Protein AF-A0A7J5JJE9-F1 (afdb_monomer)

Radius of gyration: 53.37 Å; Cα contacts (8 Å, |Δi|>4): 188; chains: 1; bounding box: 93×53×142 Å

Foldseek 3Di:
DDDQDKDALVRCCVVVVNDSVVVVVCVVVVQWDWDQDPNTIITRPVSVVVSVVVVVVVVVVVVVVVVVVVVVVVVVVVVVVVVVVCVVCLVVQLVVQVVLLVVDPDPVLSVLSNCCSNVPDLPVVCVVVVHDSVVSVVSNVVSVVVSVVCVCVVVVVVVVVVVVVVVVVVCCVVCVVVVCVVVVVVVPCDPVLVVLVVQQAAFLVVLPADPQLSVLCVVVVNTGNLSVLVVCVVPNLVVQCVRPPGHPVSSVSVLVSCVVVVQADPVDSSDGPSVVNSVD

pLDDT: mean 83.63, std 10.62, range [35.53, 95.06]

Nearest PDB structures (foldseek):
  6ama-assembly1_B  TM=7.623E-01  e=6.871E-01  Streptomyces venezuelae
  6amk-assembly1_A  TM=6.777E-01  e=1.116E+00  Streptomyces venezuelae
  2zhh-assembly1_A-2  TM=4.708E-01  e=3.851E+00  Escherichia coli K-12

InterPro domains:
  IPR011260 RNA polymerase, alpha subunit, C-terminal [PF03118] (192-260)

Secondary structure (DSSP, 8-state):
-----EEEHHHHHHHHT--HHHHHHHHHTTSS-EEEETTEEEEEHHHHHHHHHHHHHHHHHHHHHHHHHHHHHHHHHHHHHHHHHHHTTHHHHHHHHHHHHHT--SHHHHHHHHHHHHH--HHHHHHHHT--HHHHHHHHHHHHHHHHHTTTHHHHHHHHHHHHHHHHHHHHHHHHHHHHHHHHHHH---HHHHHHHHHHTSBGGGGT--HHHHHHHHHTT--BHHHHHHHHHHH-GGGGGGSTT--HHHHHHHHHHHHHTTSB-SSSTT-BGGGGGTT-

Organism: Bacteroides thetaiotaomicron (NCBI:txid818)

Structure (mmCIF, N/CA/C/O backbone):
data_AF-A0A7J5JJE9-F1
#
_entry.id   AF-A0A7J5JJE9-F1
#
loop_
_atom_site.group_PDB
_atom_site.id
_atom_site.type_symbol
_atom_site.label_atom_id
_atom_site.label_alt_id
_atom_site.label_comp_id
_atom_site.label_asym_id
_atom_site.label_entity_id
_atom_site.label_seq_id
_atom_site.pdbx_PDB_ins_code
_atom_site.Cartn_x
_atom_site.Cartn_y
_atom_site.Cartn_z
_atom_site.occupancy
_atom_site.B_iso_or_equiv
_atom_site.auth_seq_id
_atom_site.auth_comp_id
_atom_site.auth_asym_id
_atom_site.auth_atom_id
_atom_site.pdbx_PDB_model_num
ATOM 1 N N . MET A 1 1 ? 36.238 21.293 -70.062 1.00 35.53 1 MET A N 1
ATOM 2 C CA . MET A 1 1 ? 36.839 19.957 -70.233 1.00 35.53 1 MET A CA 1
ATOM 3 C C . MET A 1 1 ? 37.923 19.820 -69.181 1.00 35.53 1 MET A C 1
ATOM 5 O O . MET A 1 1 ? 38.944 20.479 -69.307 1.00 35.53 1 MET A O 1
ATOM 9 N N . THR A 1 2 ? 37.670 19.088 -68.101 1.00 42.88 2 THR A N 1
ATOM 10 C CA . THR A 1 2 ? 38.690 18.774 -67.094 1.00 42.88 2 THR A CA 1
ATOM 11 C C . THR A 1 2 ? 39.611 17.703 -67.676 1.00 42.88 2 THR A C 1
ATOM 13 O O . THR A 1 2 ? 39.162 16.624 -68.059 1.00 42.88 2 THR A O 1
ATOM 16 N N . THR A 1 3 ? 40.889 18.031 -67.844 1.00 50.91 3 THR A N 1
ATOM 17 C CA . THR A 1 3 ? 41.940 17.082 -68.222 1.00 50.91 3 THR A CA 1
ATOM 18 C C . THR A 1 3 ? 42.010 15.990 -67.160 1.00 50.91 3 THR A C 1
ATOM 20 O O . THR A 1 3 ? 42.288 16.304 -66.007 1.00 50.91 3 THR A O 1
ATOM 23 N N . LYS A 1 4 ? 41.740 14.728 -67.527 1.00 58.84 4 LYS A N 1
ATOM 24 C CA . LYS A 1 4 ? 41.912 13.580 -66.622 1.00 58.84 4 LYS A CA 1
ATOM 25 C C . LYS A 1 4 ? 43.370 13.527 -66.174 1.00 58.84 4 LYS A C 1
ATOM 27 O O . LYS A 1 4 ? 44.248 13.217 -66.980 1.00 58.84 4 LYS A O 1
ATOM 32 N N . GLN A 1 5 ? 43.613 13.891 -64.922 1.00 74.94 5 GLN A N 1
ATOM 33 C CA . GLN A 1 5 ? 44.938 13.897 -64.327 1.00 74.94 5 GLN A CA 1
ATOM 34 C C . GLN A 1 5 ? 45.194 12.510 -63.736 1.00 74.94 5 GLN A C 1
ATOM 36 O O . GLN A 1 5 ? 44.490 12.061 -62.831 1.00 74.94 5 GLN A O 1
ATOM 41 N N . TRP A 1 6 ? 46.157 11.804 -64.322 1.00 84.88 6 TRP A N 1
ATOM 42 C CA . TRP A 1 6 ? 46.576 10.482 -63.875 1.00 84.88 6 TRP A CA 1
ATOM 43 C C . TRP A 1 6 ? 47.758 10.624 -62.919 1.00 84.88 6 TRP A C 1
ATOM 45 O O . TRP A 1 6 ? 48.725 11.309 -63.246 1.00 84.88 6 TRP A O 1
ATOM 55 N N . ILE A 1 7 ? 47.693 9.970 -61.761 1.00 87.38 7 ILE A N 1
ATOM 56 C CA . ILE A 1 7 ? 48.722 10.043 -60.715 1.00 87.38 7 ILE A CA 1
ATOM 57 C C . ILE A 1 7 ? 49.170 8.640 -60.289 1.00 87.38 7 ILE A C 1
ATOM 59 O O . ILE A 1 7 ? 48.354 7.722 -60.184 1.00 87.38 7 ILE A O 1
ATOM 63 N N . GLY A 1 8 ? 50.469 8.452 -60.044 1.00 88.00 8 GLY A N 1
ATOM 64 C CA . GLY A 1 8 ? 51.004 7.178 -59.549 1.00 88.00 8 GLY A CA 1
ATOM 65 C C . GLY A 1 8 ? 50.636 6.926 -58.081 1.00 88.00 8 GLY A C 1
ATOM 66 O O . GLY A 1 8 ? 50.453 7.868 -57.312 1.00 88.00 8 GLY A O 1
ATOM 67 N N . ILE A 1 9 ? 50.563 5.659 -57.655 1.00 86.06 9 ILE A N 1
ATOM 68 C CA . ILE A 1 9 ? 50.148 5.291 -56.283 1.00 86.06 9 ILE A CA 1
ATOM 69 C C . ILE A 1 9 ? 51.026 5.941 -55.206 1.00 86.06 9 ILE A C 1
ATOM 71 O O . ILE A 1 9 ? 50.493 6.487 -54.245 1.00 86.06 9 ILE A O 1
ATOM 75 N N . GLU A 1 10 ? 52.352 5.888 -55.347 1.00 86.75 10 GLU A N 1
ATOM 76 C CA . GLU A 1 10 ? 53.280 6.433 -54.342 1.00 86.75 10 GLU A CA 1
ATOM 77 C C . GLU A 1 10 ? 53.253 7.968 -54.302 1.00 86.75 10 GLU A C 1
ATOM 79 O O . GLU A 1 10 ? 53.335 8.582 -53.235 1.00 86.75 10 GLU A O 1
ATOM 84 N N . GLU A 1 11 ? 53.068 8.603 -55.460 1.00 87.75 11 GLU A N 1
ATOM 85 C CA . GLU A 1 11 ? 52.904 10.053 -55.559 1.00 87.75 11 GLU A CA 1
ATOM 86 C C . GLU A 1 11 ? 51.583 10.498 -54.920 1.00 87.75 11 GLU A C 1
ATOM 88 O O . GLU A 1 11 ? 51.567 11.415 -54.098 1.00 87.75 11 GLU A O 1
ATOM 93 N N . ALA A 1 12 ? 50.489 9.791 -55.211 1.00 87.25 12 ALA A N 1
ATOM 94 C CA . ALA A 1 12 ? 49.187 10.000 -54.593 1.00 87.25 12 ALA A CA 1
ATOM 95 C C . ALA A 1 12 ? 49.222 9.764 -53.077 1.00 87.25 12 ALA A C 1
ATOM 97 O O . ALA A 1 12 ? 48.652 10.544 -52.312 1.00 87.25 12 ALA A O 1
ATOM 98 N N . ALA A 1 13 ? 49.928 8.724 -52.628 1.00 88.44 13 ALA A N 1
ATOM 99 C CA . ALA A 1 13 ? 50.079 8.406 -51.215 1.00 88.44 13 ALA A CA 1
ATOM 100 C C . ALA A 1 13 ? 50.760 9.547 -50.450 1.00 88.44 13 ALA A C 1
ATOM 102 O O . ALA A 1 13 ? 50.295 9.959 -49.384 1.00 88.44 13 ALA A O 1
ATOM 103 N N . LYS A 1 14 ? 51.820 10.114 -51.037 1.00 90.38 14 LYS A N 1
ATOM 104 C CA . LYS A 1 14 ? 52.537 11.266 -50.486 1.00 90.38 14 LYS A CA 1
ATOM 105 C C . LYS A 1 14 ? 51.709 12.552 -50.552 1.00 90.38 14 LYS A C 1
ATOM 107 O O . LYS A 1 14 ? 51.667 13.290 -49.571 1.00 90.38 14 LYS A O 1
ATOM 112 N N . LYS A 1 15 ? 51.040 12.813 -51.681 1.00 90.00 15 LYS A N 1
ATOM 113 C CA . LYS A 1 15 ? 50.260 14.039 -51.932 1.00 90.00 15 LYS A CA 1
ATOM 114 C C . LYS A 1 15 ? 49.032 14.142 -51.024 1.00 90.00 15 LYS A C 1
ATOM 116 O O . LYS A 1 15 ? 48.788 15.202 -50.457 1.00 90.00 15 LYS A O 1
ATOM 121 N N . TYR A 1 16 ? 48.293 13.046 -50.851 1.00 87.94 16 TYR A N 1
ATOM 122 C CA . TYR A 1 16 ? 47.053 13.020 -50.062 1.00 87.94 16 TYR A CA 1
ATOM 123 C C . TYR A 1 16 ? 47.219 12.453 -48.654 1.00 87.94 16 TYR A C 1
ATOM 125 O O . TYR A 1 16 ? 46.233 12.331 -47.932 1.00 87.94 16 TYR A O 1
ATOM 133 N N . GLN A 1 17 ? 48.447 12.105 -48.256 1.00 88.12 17 GLN A N 1
ATOM 134 C CA . GLN A 1 17 ? 48.755 11.518 -46.947 1.00 88.12 17 GLN A CA 1
ATOM 135 C C . GLN A 1 17 ? 47.921 10.257 -46.646 1.00 88.12 17 GLN A C 1
ATOM 137 O O . GLN A 1 17 ? 47.509 10.005 -45.514 1.00 88.12 17 GLN A O 1
ATOM 142 N N . VAL A 1 18 ? 47.669 9.441 -47.672 1.00 87.75 18 VAL A N 1
ATOM 143 C CA . VAL A 1 18 ? 46.969 8.156 -47.554 1.00 87.75 18 VAL A CA 1
ATOM 144 C C . VAL A 1 18 ? 47.962 7.040 -47.839 1.00 87.75 18 VAL A C 1
ATOM 146 O O . VAL A 1 18 ? 48.728 7.123 -48.786 1.00 87.75 18 VAL A O 1
ATOM 149 N N . SER A 1 19 ? 47.959 5.962 -47.056 1.00 91.19 19 SER A N 1
ATOM 150 C CA . SER A 1 19 ? 48.908 4.870 -47.292 1.00 91.19 19 SER A CA 1
ATOM 151 C C . SER A 1 19 ? 48.696 4.192 -48.653 1.00 91.19 19 SER A C 1
ATOM 153 O O . SER A 1 19 ? 47.563 3.879 -49.037 1.00 91.19 19 SER A O 1
ATOM 155 N N . SER A 1 20 ? 49.794 3.856 -49.340 1.00 88.00 20 SER A N 1
ATOM 156 C CA . SER A 1 20 ? 49.784 3.125 -50.618 1.00 88.00 20 SER A CA 1
ATOM 157 C C . SER A 1 20 ? 49.000 1.807 -50.512 1.00 88.00 20 SER A C 1
ATOM 159 O O . SER A 1 20 ? 48.320 1.390 -51.447 1.00 88.00 20 SER A O 1
ATOM 161 N N . ARG A 1 21 ? 48.991 1.166 -49.332 1.00 89.81 21 ARG A N 1
ATOM 162 C CA . ARG A 1 21 ? 48.188 -0.037 -49.041 1.00 89.81 21 ARG A CA 1
ATOM 163 C C . ARG A 1 21 ? 46.676 0.222 -49.077 1.00 89.81 21 ARG A C 1
ATOM 165 O O . ARG A 1 21 ? 45.920 -0.622 -49.560 1.00 89.81 21 ARG A O 1
ATOM 172 N N . ARG A 1 22 ? 46.225 1.368 -48.564 1.00 88.56 22 ARG A N 1
ATOM 173 C CA . ARG A 1 22 ? 44.808 1.753 -48.529 1.00 88.56 22 ARG A CA 1
ATOM 174 C C . ARG A 1 22 ? 44.318 2.148 -49.920 1.00 88.56 22 ARG A C 1
ATOM 176 O O . ARG A 1 22 ? 43.279 1.652 -50.337 1.00 88.56 22 ARG A O 1
ATOM 183 N N . ILE A 1 23 ? 45.133 2.885 -50.674 1.00 89.00 23 ILE A N 1
ATOM 184 C CA . ILE A 1 23 ? 44.885 3.188 -52.092 1.00 89.00 23 ILE A CA 1
ATOM 185 C C . ILE A 1 23 ? 44.784 1.900 -52.923 1.00 89.00 23 ILE A C 1
ATOM 187 O O . ILE A 1 23 ? 43.803 1.704 -53.637 1.00 89.00 23 ILE A O 1
ATOM 191 N N . ASN A 1 24 ? 45.724 0.964 -52.757 1.00 89.19 24 ASN A N 1
ATOM 192 C CA . ASN A 1 24 ? 45.666 -0.351 -53.405 1.00 89.19 24 ASN A CA 1
ATOM 193 C C . ASN A 1 24 ? 44.397 -1.140 -53.045 1.00 89.19 24 ASN A C 1
ATOM 195 O O . ASN A 1 24 ? 43.830 -1.835 -53.885 1.00 89.19 24 ASN A O 1
ATOM 199 N N . THR A 1 25 ? 43.933 -1.041 -51.797 1.00 90.44 25 THR A N 1
ATOM 200 C CA . THR A 1 25 ? 42.693 -1.698 -51.357 1.00 90.44 25 THR A CA 1
ATOM 201 C C . THR A 1 25 ? 41.472 -1.086 -52.039 1.00 90.44 25 THR A C 1
ATOM 203 O O . THR A 1 25 ? 40.603 -1.824 -52.496 1.00 90.44 25 THR A O 1
ATOM 206 N N . TRP A 1 26 ? 41.419 0.240 -52.160 1.00 92.50 26 TRP A N 1
ATOM 207 C CA . TRP A 1 26 ? 40.350 0.946 -52.868 1.00 92.50 26 TRP A CA 1
ATOM 208 C C . TRP A 1 26 ? 40.332 0.630 -54.367 1.00 92.50 26 TRP A C 1
ATOM 210 O O . TRP A 1 26 ? 39.261 0.417 -54.927 1.00 92.50 26 TRP A O 1
ATOM 220 N N . CYS A 1 27 ? 41.502 0.483 -54.995 1.00 88.25 27 CYS A N 1
ATOM 221 C CA . CYS A 1 27 ? 41.610 0.030 -56.385 1.00 88.25 27 CYS A CA 1
ATOM 222 C C . CYS A 1 27 ? 41.082 -1.403 -56.555 1.00 88.25 27 CYS A C 1
ATOM 224 O O . CYS A 1 27 ? 40.264 -1.662 -57.432 1.00 88.25 27 CYS A O 1
ATOM 226 N N . LYS A 1 28 ? 41.468 -2.332 -55.665 1.00 89.19 28 LYS A N 1
ATOM 227 C CA . LYS A 1 28 ? 40.965 -3.721 -55.674 1.00 89.19 28 LYS A CA 1
ATOM 228 C C . LYS A 1 28 ? 39.451 -3.811 -55.474 1.00 89.19 28 LYS A C 1
ATOM 230 O O . LYS A 1 28 ? 38.817 -4.695 -56.037 1.00 89.19 28 LYS A O 1
ATOM 235 N N . LYS A 1 29 ? 38.881 -2.905 -54.677 1.00 89.06 29 LYS A N 1
ATOM 236 C CA . LYS A 1 29 ? 37.432 -2.781 -54.457 1.00 89.06 29 LYS A CA 1
ATOM 237 C C . LYS A 1 29 ? 36.705 -2.013 -55.567 1.00 89.06 29 LYS A C 1
ATOM 239 O O . LYS A 1 29 ? 35.499 -1.832 -55.460 1.00 89.06 29 LYS A O 1
ATOM 244 N N . GLN A 1 30 ? 37.420 -1.567 -56.605 1.00 86.94 30 GLN A N 1
ATOM 245 C CA . GLN A 1 30 ? 36.887 -0.756 -57.706 1.00 86.94 30 GLN A CA 1
ATOM 246 C C . GLN A 1 30 ? 36.250 0.569 -57.241 1.00 86.94 30 GLN A C 1
ATOM 248 O O . GLN A 1 30 ? 35.375 1.121 -57.901 1.00 86.94 30 GLN A O 1
ATOM 253 N N . GLU A 1 31 ? 36.696 1.109 -56.103 1.00 87.19 31 GLU A N 1
ATOM 254 C CA . GLU A 1 31 ? 36.220 2.394 -55.567 1.00 87.19 31 GLU A CA 1
ATOM 255 C C . GLU A 1 31 ? 36.910 3.596 -56.238 1.00 87.19 31 GLU A C 1
ATOM 257 O O . GLU A 1 31 ? 36.408 4.720 -56.167 1.00 87.19 31 GLU A O 1
ATOM 262 N N . ILE A 1 32 ? 38.053 3.351 -56.891 1.00 90.06 32 ILE A N 1
ATOM 263 C CA . ILE A 1 32 ? 38.866 4.324 -57.626 1.00 90.06 32 ILE A CA 1
ATOM 264 C C . ILE A 1 32 ? 39.143 3.760 -59.015 1.00 90.06 32 ILE A C 1
ATOM 266 O O . ILE A 1 32 ? 39.515 2.594 -59.152 1.00 90.06 32 ILE A O 1
ATOM 270 N N . THR A 1 33 ? 39.004 4.599 -60.037 1.00 89.75 33 THR A N 1
ATOM 271 C CA . THR A 1 33 ? 39.380 4.245 -61.405 1.00 89.75 33 THR A CA 1
ATOM 272 C C . THR A 1 33 ? 40.902 4.157 -61.506 1.00 89.75 33 THR A C 1
ATOM 274 O O . THR A 1 33 ? 41.598 5.154 -61.311 1.00 89.75 33 THR A O 1
ATOM 277 N N . CYS A 1 34 ? 41.419 2.969 -61.811 1.00 88.06 34 CYS A N 1
ATOM 278 C CA . CYS A 1 34 ? 42.839 2.724 -62.038 1.00 88.06 34 CYS A CA 1
ATOM 279 C C . CYS A 1 34 ? 43.066 2.125 -63.431 1.00 88.06 34 CYS A C 1
ATOM 281 O O . CYS A 1 34 ? 42.213 1.408 -63.957 1.00 88.06 34 CYS A O 1
ATOM 283 N N . SER A 1 35 ? 44.204 2.415 -64.051 1.00 86.69 35 SER A N 1
ATOM 284 C CA . SER A 1 35 ? 44.593 1.860 -65.350 1.00 86.69 35 SER A CA 1
ATOM 285 C C . SER A 1 35 ? 46.089 1.596 -65.376 1.00 86.69 35 SER A C 1
ATOM 287 O O . SER A 1 35 ? 46.864 2.357 -64.806 1.00 86.69 35 SER A O 1
ATOM 289 N N . GLU A 1 36 ? 46.492 0.501 -66.008 1.00 84.75 36 GLU A N 1
ATOM 290 C CA . GLU A 1 36 ? 47.902 0.163 -66.179 1.00 84.75 36 GLU A CA 1
ATOM 291 C C . GLU A 1 36 ? 48.432 0.854 -67.440 1.00 84.75 36 GLU A C 1
ATOM 293 O O . GLU A 1 36 ? 47.897 0.656 -68.531 1.00 84.75 36 GLU A O 1
ATOM 298 N N . ILE A 1 37 ? 49.450 1.697 -67.279 1.00 79.94 37 ILE A N 1
ATOM 299 C CA . ILE A 1 37 ? 50.138 2.402 -68.364 1.00 79.94 37 ILE A CA 1
ATOM 300 C C . ILE A 1 37 ? 51.622 2.063 -68.227 1.00 79.94 37 ILE A C 1
ATOM 302 O O . ILE A 1 37 ? 52.215 2.332 -67.185 1.00 79.94 37 ILE A O 1
ATOM 306 N N . ASP A 1 38 ? 52.207 1.427 -69.244 1.00 74.44 38 ASP A N 1
ATOM 307 C CA . ASP A 1 38 ? 53.623 1.023 -69.278 1.00 74.44 38 ASP A CA 1
ATOM 308 C C . ASP A 1 38 ? 54.093 0.253 -68.026 1.00 74.44 38 ASP A C 1
ATOM 310 O O . ASP A 1 38 ? 55.154 0.527 -67.470 1.00 74.44 38 ASP A O 1
ATOM 314 N N . HIS A 1 39 ? 53.289 -0.717 -67.570 1.00 77.75 39 HIS A N 1
ATOM 315 C CA . HIS A 1 39 ? 53.513 -1.522 -66.354 1.00 77.75 39 HIS A CA 1
ATOM 316 C C . HIS A 1 39 ? 53.409 -0.764 -65.017 1.00 77.75 39 HIS A C 1
ATOM 318 O O . HIS A 1 39 ? 53.699 -1.329 -63.959 1.00 77.75 39 HIS A O 1
ATOM 324 N N . TYR A 1 40 ? 52.944 0.489 -65.031 1.00 78.19 40 TYR A N 1
ATOM 325 C CA . TYR A 1 40 ? 52.649 1.274 -63.834 1.00 78.19 40 TYR A CA 1
ATOM 326 C C . TYR A 1 40 ? 51.140 1.457 -63.655 1.00 78.19 40 TYR A C 1
ATOM 328 O O . TYR A 1 40 ? 50.425 1.844 -64.580 1.00 78.19 40 TYR A O 1
ATOM 336 N N . LEU A 1 41 ? 50.636 1.208 -62.441 1.00 80.44 41 LEU A N 1
ATOM 337 C CA . LEU A 1 41 ? 49.234 1.465 -62.112 1.00 80.44 41 LEU A CA 1
ATOM 338 C C . LEU A 1 41 ? 49.026 2.960 -61.845 1.00 80.44 41 LEU A C 1
ATOM 340 O O . LEU A 1 41 ? 49.531 3.510 -60.863 1.00 80.44 41 LEU A O 1
ATOM 344 N N . MET A 1 42 ? 48.245 3.589 -62.711 1.00 87.44 42 MET A N 1
ATOM 345 C CA . MET A 1 42 ? 47.897 5.002 -62.665 1.00 87.44 42 MET A CA 1
ATOM 346 C C . MET A 1 42 ? 46.468 5.173 -62.152 1.00 87.44 42 MET A C 1
ATOM 348 O O . MET A 1 42 ? 45.567 4.410 -62.505 1.00 87.44 42 MET A O 1
ATOM 352 N N . LEU A 1 43 ? 46.256 6.177 -61.308 1.00 89.81 43 LEU A N 1
ATOM 353 C CA . LEU A 1 43 ? 44.982 6.473 -60.659 1.00 89.81 43 LEU A CA 1
ATOM 354 C C . LEU A 1 43 ? 44.358 7.720 -61.271 1.00 89.81 43 LEU A C 1
ATOM 356 O O . LEU A 1 43 ? 45.055 8.706 -61.495 1.00 89.81 43 LEU A O 1
ATOM 360 N N . ASP A 1 44 ? 43.047 7.698 -61.481 1.00 89.75 44 ASP A N 1
ATOM 361 C CA . ASP A 1 44 ? 42.278 8.907 -61.769 1.00 89.75 44 ASP A CA 1
ATOM 362 C C . ASP A 1 44 ? 42.178 9.761 -60.496 1.00 89.75 44 ASP A C 1
ATOM 364 O O . ASP A 1 44 ? 41.557 9.351 -59.507 1.00 89.75 44 ASP A O 1
ATOM 368 N N . GLU A 1 45 ? 42.799 10.941 -60.518 1.00 87.38 45 GLU A N 1
ATOM 369 C CA . GLU A 1 45 ? 42.910 11.832 -59.358 1.00 87.38 45 GLU A CA 1
ATOM 370 C C . GLU A 1 45 ? 41.530 12.250 -58.818 1.00 87.38 45 GLU A C 1
ATOM 372 O O . GLU A 1 45 ? 41.295 12.216 -57.608 1.00 87.38 45 GLU A O 1
ATOM 377 N N . ASP A 1 46 ? 40.572 12.525 -59.708 1.00 87.44 46 ASP A N 1
ATOM 378 C CA . ASP A 1 46 ? 39.198 12.894 -59.343 1.00 87.44 46 ASP A CA 1
ATOM 379 C C . ASP A 1 46 ? 38.454 11.748 -58.638 1.00 87.44 46 ASP A C 1
ATOM 381 O O . ASP A 1 46 ? 37.720 11.959 -57.667 1.00 87.44 46 ASP A O 1
ATOM 385 N N . SER A 1 47 ? 38.624 10.509 -59.110 1.00 88.56 47 SER A N 1
ATOM 386 C CA . SER A 1 47 ? 38.037 9.327 -58.468 1.00 88.56 47 SER A CA 1
ATOM 387 C C . SER A 1 47 ? 38.666 9.045 -57.104 1.00 88.56 47 SER A C 1
ATOM 389 O O . SER A 1 47 ? 37.945 8.693 -56.167 1.00 88.56 47 SER A O 1
ATOM 391 N N . LEU A 1 48 ? 39.981 9.241 -56.966 1.00 88.81 48 LEU A N 1
ATOM 392 C CA . LEU A 1 48 ? 40.689 9.118 -55.692 1.00 88.81 48 LEU A CA 1
ATOM 393 C C . LEU A 1 48 ? 40.200 10.164 -54.678 1.00 88.81 48 LEU A C 1
ATOM 395 O O . LEU A 1 48 ? 39.885 9.799 -53.545 1.00 88.81 48 LEU A O 1
ATOM 399 N N . LEU A 1 49 ? 40.068 11.430 -55.082 1.00 89.06 49 LEU A N 1
ATOM 400 C CA . LEU A 1 49 ? 39.563 12.510 -54.227 1.00 89.06 49 LEU A CA 1
ATOM 401 C C . LEU A 1 49 ? 38.143 12.228 -53.721 1.00 89.06 49 LEU A C 1
ATOM 403 O O . LEU A 1 49 ? 37.907 12.260 -52.512 1.00 89.06 49 LEU A O 1
ATOM 407 N N . ARG A 1 50 ? 37.221 11.846 -54.617 1.00 88.44 50 ARG A N 1
ATOM 408 C CA . ARG A 1 50 ? 35.851 11.447 -54.236 1.00 88.44 50 ARG A CA 1
ATOM 409 C C . ARG A 1 50 ? 35.838 10.261 -53.270 1.00 88.44 50 ARG A C 1
ATOM 411 O O . ARG A 1 50 ? 35.003 10.201 -52.369 1.00 88.44 50 ARG A O 1
ATOM 418 N N . CYS A 1 51 ? 36.745 9.302 -53.456 1.00 90.50 51 CYS A N 1
ATOM 419 C CA . CYS A 1 51 ? 36.874 8.145 -52.575 1.00 90.50 51 CYS A CA 1
ATOM 420 C C . CYS A 1 51 ? 37.361 8.553 -51.175 1.00 90.50 51 CYS A C 1
ATOM 422 O O . CYS A 1 51 ? 36.781 8.129 -50.173 1.00 90.50 51 CYS A O 1
ATOM 424 N N . ILE A 1 52 ? 38.380 9.412 -51.088 1.00 90.00 52 ILE A N 1
ATOM 425 C CA . ILE A 1 52 ? 38.896 9.936 -49.815 1.00 90.00 52 ILE A CA 1
ATOM 426 C C . ILE A 1 52 ? 37.810 10.715 -49.072 1.00 90.00 52 ILE A C 1
ATOM 428 O O . ILE A 1 52 ? 37.600 10.481 -47.880 1.00 90.00 52 ILE A O 1
ATOM 432 N N . GLU A 1 53 ? 37.101 11.601 -49.770 1.00 89.38 53 GLU A N 1
ATOM 433 C CA . GLU A 1 53 ? 36.021 12.401 -49.195 1.00 89.38 53 GLU A CA 1
ATOM 434 C C . GLU A 1 53 ? 34.911 11.504 -48.630 1.00 89.38 53 GLU A C 1
ATOM 436 O O . GLU A 1 53 ? 34.547 11.638 -47.461 1.00 89.38 53 GLU A O 1
ATOM 441 N N . ARG A 1 54 ? 34.460 10.508 -49.405 1.00 88.00 54 ARG A N 1
ATOM 442 C CA . ARG A 1 54 ? 33.449 9.532 -48.972 1.00 88.00 54 ARG A CA 1
ATOM 443 C C . ARG A 1 54 ? 33.876 8.771 -47.717 1.00 88.00 54 ARG A C 1
ATOM 445 O O . ARG A 1 54 ? 33.108 8.685 -46.765 1.00 88.00 54 ARG A O 1
ATOM 452 N N . HIS A 1 55 ? 35.094 8.227 -47.688 1.00 87.75 55 HIS A N 1
ATOM 453 C CA . HIS A 1 55 ? 35.601 7.489 -46.520 1.00 87.75 55 HIS A CA 1
ATOM 454 C C . HIS A 1 55 ? 35.792 8.388 -45.294 1.00 87.75 55 HIS A C 1
ATOM 456 O O . HIS A 1 55 ? 35.622 7.932 -44.165 1.00 87.75 55 HIS A O 1
ATOM 462 N N . THR A 1 56 ? 36.119 9.664 -45.500 1.00 86.25 56 THR A N 1
ATOM 463 C CA . THR A 1 56 ? 36.234 10.647 -44.413 1.00 86.25 56 THR A CA 1
ATOM 464 C C . THR A 1 56 ? 34.862 10.974 -43.827 1.00 86.25 56 THR A C 1
ATOM 466 O O . THR A 1 56 ? 34.700 10.931 -42.609 1.00 86.25 56 THR A O 1
ATOM 469 N N . GLN A 1 57 ? 33.858 11.217 -44.675 1.00 83.31 57 GLN A N 1
ATOM 470 C CA . GLN A 1 57 ? 32.474 11.441 -44.247 1.00 83.31 57 GLN A CA 1
ATOM 471 C C . GLN A 1 57 ? 31.907 10.221 -43.512 1.00 83.31 57 GLN A C 1
ATOM 473 O O . GLN A 1 57 ? 31.364 10.374 -42.422 1.00 83.31 57 GLN A O 1
ATOM 478 N N . LEU A 1 58 ? 32.111 9.009 -44.042 1.00 84.50 58 LEU A N 1
ATOM 479 C CA . LEU A 1 58 ? 31.685 7.771 -43.381 1.00 84.50 58 LEU A CA 1
ATOM 480 C C . LEU A 1 58 ? 32.314 7.629 -41.990 1.00 84.50 58 LEU A C 1
ATOM 482 O O . LEU A 1 58 ? 31.599 7.424 -41.012 1.00 84.50 58 LEU A O 1
ATOM 486 N N . SER A 1 59 ? 33.628 7.840 -41.873 1.00 82.31 59 SER A N 1
ATOM 487 C CA . SER A 1 59 ? 34.332 7.788 -40.586 1.00 82.31 59 SER A CA 1
ATOM 488 C C . SER A 1 59 ? 33.803 8.811 -39.569 1.00 82.31 59 SER A C 1
ATOM 490 O O . SER A 1 59 ? 33.705 8.507 -38.379 1.00 82.31 59 SER A O 1
ATOM 492 N N . LEU A 1 60 ? 33.447 10.019 -40.020 1.00 83.69 60 LEU A N 1
ATOM 493 C CA . LEU A 1 60 ? 32.811 11.032 -39.173 1.00 83.69 60 LEU A CA 1
ATOM 494 C C . LEU A 1 60 ? 31.414 10.584 -38.721 1.00 83.69 60 LEU A C 1
ATOM 496 O O . LEU A 1 60 ? 31.128 10.628 -37.526 1.00 83.69 60 LEU A O 1
ATOM 500 N N . THR A 1 61 ? 30.585 10.073 -39.637 1.00 88.06 61 THR A N 1
ATOM 501 C CA . THR A 1 61 ? 29.233 9.591 -39.306 1.00 88.06 61 THR A CA 1
ATOM 502 C C . THR A 1 61 ? 29.240 8.389 -38.363 1.00 88.06 61 THR A C 1
ATOM 504 O O . THR A 1 61 ? 28.427 8.330 -37.443 1.00 88.06 61 THR A O 1
ATOM 507 N N . GLU A 1 62 ? 30.181 7.453 -38.521 1.00 89.56 62 GLU A N 1
ATOM 508 C CA . GLU A 1 62 ? 30.340 6.313 -37.612 1.00 89.56 62 GLU A CA 1
ATOM 509 C C . GLU A 1 62 ? 30.707 6.778 -36.199 1.00 89.56 62 GLU A C 1
ATOM 511 O O . GLU A 1 62 ? 30.110 6.321 -35.225 1.00 89.56 62 GLU A O 1
ATOM 516 N N . LYS A 1 63 ? 31.630 7.741 -36.071 1.00 90.50 63 LYS A N 1
ATOM 517 C CA . LYS A 1 63 ? 31.990 8.327 -34.769 1.00 90.50 63 LYS A CA 1
ATOM 518 C C . LYS A 1 63 ? 30.819 9.051 -34.108 1.00 90.50 63 LYS A C 1
ATOM 520 O O . LYS A 1 63 ? 30.662 8.974 -32.891 1.00 90.50 63 LYS A O 1
ATOM 525 N N . GLU A 1 64 ? 30.014 9.777 -34.878 1.00 88.56 64 GLU A N 1
ATOM 526 C CA . GLU A 1 64 ? 28.813 10.445 -34.365 1.00 88.56 64 GLU A CA 1
ATOM 527 C C . GLU A 1 64 ? 27.749 9.444 -33.908 1.00 88.56 64 GLU A C 1
ATOM 529 O O . GLU A 1 64 ? 27.143 9.628 -32.847 1.00 88.56 64 GLU A O 1
ATOM 534 N N . LEU A 1 65 ? 27.552 8.368 -34.675 1.00 90.25 65 LEU A N 1
ATOM 535 C CA . LEU A 1 65 ? 26.651 7.280 -34.317 1.00 90.25 65 LEU A CA 1
ATOM 536 C C . LEU A 1 65 ? 27.099 6.597 -33.023 1.00 90.25 65 LEU A C 1
ATOM 538 O O . LEU A 1 65 ? 26.266 6.355 -32.151 1.00 90.25 65 LEU A O 1
ATOM 542 N N . GLU A 1 66 ? 28.395 6.335 -32.868 1.00 92.19 66 GLU A N 1
ATOM 543 C CA . GLU A 1 66 ? 28.928 5.681 -31.674 1.00 92.19 66 GLU A CA 1
ATOM 544 C C . GLU A 1 66 ? 28.764 6.560 -30.429 1.00 92.19 66 GLU A C 1
ATOM 546 O O . GLU A 1 66 ? 28.195 6.118 -29.435 1.00 92.19 66 GLU A O 1
ATOM 551 N N . LYS A 1 67 ? 29.072 7.861 -30.525 1.00 92.19 67 LYS A N 1
ATOM 552 C CA . LYS A 1 67 ? 28.773 8.828 -29.451 1.00 92.19 67 LYS A CA 1
ATOM 553 C C . LYS A 1 67 ? 27.284 8.907 -29.115 1.00 92.19 67 LYS A C 1
ATOM 555 O O . LYS A 1 67 ? 26.906 9.201 -27.981 1.00 92.19 67 LYS A O 1
ATOM 560 N N . ARG A 1 68 ? 26.399 8.733 -30.102 1.00 89.25 68 ARG A N 1
ATOM 561 C CA . ARG A 1 68 ? 24.951 8.695 -29.860 1.00 89.25 68 ARG A CA 1
ATOM 562 C C . ARG A 1 68 ? 24.547 7.418 -29.126 1.00 89.25 68 ARG A C 1
ATOM 564 O O . ARG A 1 68 ? 23.737 7.512 -28.211 1.00 89.25 68 ARG A O 1
ATOM 571 N N . LYS A 1 69 ? 25.109 6.264 -29.492 1.00 90.50 69 LYS A N 1
ATOM 572 C CA . LYS A 1 69 ? 24.876 5.001 -28.781 1.00 90.50 69 LYS A CA 1
ATOM 573 C C . LYS A 1 69 ? 25.370 5.071 -27.344 1.00 90.50 69 LYS A C 1
ATOM 575 O O . LYS A 1 69 ? 24.605 4.733 -26.456 1.00 90.50 69 LYS A O 1
ATOM 580 N N . GLU A 1 70 ? 26.586 5.560 -27.108 1.00 92.00 70 GLU A N 1
ATOM 581 C CA . GLU A 1 70 ? 27.139 5.717 -25.756 1.00 92.00 70 GLU A CA 1
ATOM 582 C C . GLU A 1 70 ? 26.241 6.591 -24.873 1.00 92.00 70 GLU A C 1
ATOM 584 O O . GLU A 1 70 ? 25.967 6.237 -23.730 1.00 92.00 70 GLU A O 1
ATOM 589 N N . ARG A 1 71 ? 25.716 7.700 -25.416 1.00 89.12 71 ARG A N 1
ATOM 590 C CA . ARG A 1 71 ? 24.741 8.537 -24.699 1.00 89.12 71 ARG A CA 1
ATOM 591 C C . ARG A 1 71 ? 23.459 7.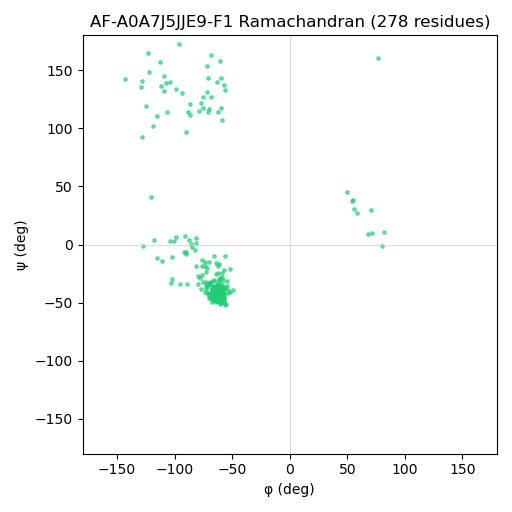782 -24.361 1.00 89.12 71 ARG A C 1
ATOM 593 O O . ARG A 1 71 ? 23.042 7.826 -23.213 1.00 89.12 71 ARG A O 1
ATOM 600 N N . LEU A 1 72 ? 22.874 7.071 -25.326 1.00 89.00 72 LEU A N 1
ATOM 601 C CA . LEU A 1 72 ? 21.652 6.288 -25.105 1.00 89.00 72 LEU A CA 1
ATOM 602 C C . LEU A 1 72 ? 21.862 5.145 -24.105 1.00 89.00 72 LEU A C 1
ATOM 604 O O . LEU A 1 72 ? 20.980 4.873 -23.300 1.00 89.00 72 LEU A O 1
ATOM 608 N N . ILE A 1 73 ? 23.021 4.483 -24.143 1.00 90.12 73 ILE A N 1
ATOM 609 C CA . ILE A 1 73 ? 23.386 3.444 -23.174 1.00 90.12 73 ILE A CA 1
ATOM 610 C C . ILE A 1 73 ? 23.465 4.059 -21.784 1.00 90.12 73 ILE A C 1
ATOM 612 O O . ILE A 1 73 ? 22.841 3.542 -20.868 1.00 90.12 73 ILE A O 1
ATOM 616 N N . LYS A 1 74 ? 24.155 5.192 -21.638 1.00 89.56 74 LYS A N 1
ATOM 617 C CA . LYS A 1 74 ? 24.280 5.872 -20.350 1.00 89.56 74 LYS A CA 1
ATOM 618 C C . LYS A 1 74 ? 22.929 6.348 -19.803 1.00 89.56 74 LYS A C 1
ATOM 620 O O . LYS A 1 74 ? 22.637 6.122 -18.635 1.00 89.56 74 LYS A O 1
ATOM 625 N N . GLU A 1 75 ? 22.092 6.963 -20.640 1.00 86.94 75 GLU A N 1
ATOM 626 C CA . GLU A 1 75 ? 20.718 7.343 -20.273 1.00 86.94 75 GLU A CA 1
ATOM 627 C C . GLU A 1 75 ? 19.916 6.109 -19.827 1.00 86.94 75 GLU A C 1
ATOM 629 O O . GLU A 1 75 ? 19.265 6.126 -18.784 1.00 86.94 75 GLU A O 1
ATOM 634 N N . SER A 1 76 ? 20.033 4.997 -20.558 1.00 86.81 76 SER A N 1
ATOM 635 C CA . SER A 1 76 ? 19.383 3.738 -20.194 1.00 86.81 76 SER A CA 1
ATOM 636 C C . SER A 1 76 ? 19.934 3.132 -18.898 1.00 86.81 76 SER A C 1
ATOM 638 O O . SER A 1 76 ? 19.166 2.532 -18.151 1.00 86.81 76 SER A O 1
ATOM 640 N N . GLU A 1 77 ? 21.232 3.247 -18.614 1.00 91.25 77 GLU A N 1
ATOM 641 C CA . GLU A 1 77 ? 21.846 2.786 -17.362 1.00 91.25 77 GLU A CA 1
ATOM 642 C C . GLU A 1 77 ? 21.323 3.582 -16.163 1.00 91.25 77 GLU A C 1
ATOM 644 O O . GLU A 1 77 ? 20.988 2.992 -15.133 1.00 91.25 77 GLU A O 1
ATOM 649 N N . GLU A 1 78 ? 21.193 4.904 -16.309 1.00 86.06 78 GLU A N 1
ATOM 650 C CA . GLU A 1 78 ? 20.593 5.776 -15.297 1.00 86.06 78 GLU A CA 1
ATOM 651 C C . GLU A 1 78 ? 19.124 5.391 -15.042 1.00 86.06 78 GLU A C 1
ATOM 653 O O . GLU A 1 78 ? 18.722 5.211 -13.889 1.00 86.06 78 GLU A O 1
ATOM 658 N N . GLU A 1 79 ? 18.331 5.164 -16.095 1.00 86.94 79 GLU A N 1
ATOM 659 C CA . GLU A 1 79 ? 16.946 4.686 -15.971 1.00 86.94 79 GLU A CA 1
ATOM 660 C C . GLU A 1 79 ? 16.856 3.311 -15.290 1.00 86.94 79 GLU A C 1
ATOM 662 O O . GLU A 1 79 ? 16.025 3.109 -14.399 1.00 86.94 79 GLU A O 1
ATOM 667 N N . ILE A 1 80 ? 17.729 2.366 -15.656 1.00 86.56 80 ILE A N 1
ATOM 668 C CA . ILE A 1 80 ? 17.789 1.035 -15.037 1.00 86.56 80 ILE A CA 1
ATOM 669 C C . ILE A 1 80 ? 18.121 1.152 -13.550 1.00 86.56 80 ILE A C 1
ATOM 671 O O . ILE A 1 80 ? 17.476 0.495 -12.730 1.00 86.56 80 ILE A O 1
ATOM 675 N N . PHE A 1 81 ? 19.089 1.992 -13.187 1.00 87.25 81 PHE A N 1
ATOM 676 C CA . PHE A 1 81 ? 19.455 2.230 -11.796 1.00 87.25 81 PHE A CA 1
ATOM 677 C C . PHE A 1 81 ? 18.275 2.793 -10.990 1.00 87.25 81 PHE A C 1
ATOM 679 O O . PHE A 1 81 ? 17.988 2.310 -9.889 1.00 87.25 81 PHE A O 1
ATOM 686 N N . LEU A 1 82 ? 17.546 3.771 -11.540 1.00 85.31 82 LEU A N 1
ATOM 687 C CA . LEU A 1 82 ? 16.345 4.319 -10.904 1.00 85.31 82 LEU A CA 1
ATOM 688 C C . LEU A 1 82 ? 15.266 3.241 -10.723 1.00 85.31 82 LEU A C 1
ATOM 690 O O . LEU A 1 82 ? 14.722 3.095 -9.627 1.00 85.31 82 LEU A O 1
ATOM 694 N N . LEU A 1 83 ? 14.998 2.433 -11.753 1.00 82.56 83 LEU A N 1
ATOM 695 C CA . LEU A 1 83 ? 14.023 1.339 -11.687 1.00 82.56 83 LEU A CA 1
ATOM 696 C C . LEU A 1 83 ? 14.411 0.274 -10.651 1.00 82.56 83 LEU A C 1
ATOM 698 O O . LEU A 1 83 ? 13.557 -0.187 -9.891 1.00 82.56 83 LEU A O 1
ATOM 702 N N . GLN A 1 84 ? 15.690 -0.102 -10.587 1.00 81.56 84 GLN A N 1
ATOM 703 C CA . GLN A 1 84 ? 16.202 -1.039 -9.584 1.00 81.56 84 GLN A CA 1
ATOM 704 C C . GLN A 1 84 ? 16.057 -0.477 -8.171 1.00 81.56 84 GLN A C 1
ATOM 706 O O . GLN A 1 84 ? 15.580 -1.180 -7.283 1.00 81.56 84 GLN A O 1
ATOM 711 N N . SER A 1 85 ? 16.378 0.802 -7.979 1.00 82.88 85 SER A N 1
ATOM 712 C CA . SER A 1 85 ? 16.229 1.492 -6.693 1.00 82.88 85 SER A CA 1
ATOM 713 C C . SER A 1 85 ? 14.766 1.542 -6.236 1.00 82.88 85 SER A C 1
ATOM 715 O O . SER A 1 85 ? 14.465 1.397 -5.053 1.00 82.88 85 SER A O 1
ATOM 717 N N . MET A 1 86 ? 13.826 1.682 -7.175 1.00 81.31 86 MET A N 1
ATOM 718 C CA . MET A 1 86 ? 12.388 1.667 -6.893 1.00 81.31 86 MET A CA 1
ATOM 719 C C . MET A 1 86 ? 11.829 0.273 -6.574 1.00 81.31 86 MET A C 1
ATOM 721 O O . MET A 1 86 ? 10.730 0.179 -6.021 1.00 81.31 86 MET A O 1
ATOM 725 N N . LYS A 1 87 ? 12.556 -0.813 -6.872 1.00 82.94 87 LYS A N 1
ATOM 726 C CA . LYS A 1 87 ? 12.115 -2.186 -6.569 1.00 82.94 87 LYS A CA 1
ATOM 727 C C . LYS A 1 87 ? 11.899 -2.399 -5.070 1.00 82.94 87 LYS A C 1
ATOM 729 O O . LYS A 1 87 ? 10.942 -3.070 -4.689 1.00 82.94 87 LYS A O 1
ATOM 734 N N . GLU A 1 88 ? 12.720 -1.773 -4.232 1.00 82.62 88 GLU A N 1
ATOM 735 C CA . GLU A 1 88 ? 12.583 -1.817 -2.770 1.00 82.62 88 GLU A CA 1
ATOM 736 C C . GLU A 1 88 ? 11.278 -1.162 -2.285 1.00 82.62 88 GLU A C 1
ATOM 738 O O . GLU A 1 88 ? 10.717 -1.541 -1.259 1.00 82.62 88 GLU A O 1
ATOM 743 N N . LEU A 1 89 ? 10.725 -0.224 -3.061 1.00 85.56 89 LEU A N 1
ATOM 744 C CA . LEU A 1 89 ? 9.439 0.417 -2.778 1.00 85.56 89 LEU A CA 1
ATOM 745 C C . LEU A 1 89 ? 8.243 -0.390 -3.296 1.00 85.56 89 LEU A C 1
ATOM 747 O O . LEU A 1 89 ? 7.100 0.005 -3.059 1.00 85.56 89 LEU A O 1
ATOM 751 N N . ALA A 1 90 ? 8.459 -1.523 -3.973 1.00 84.38 90 ALA A N 1
ATOM 752 C CA . ALA A 1 90 ? 7.378 -2.333 -4.527 1.00 84.38 90 ALA A CA 1
ATOM 753 C C . ALA A 1 90 ? 6.303 -2.720 -3.490 1.00 84.38 90 ALA A C 1
ATOM 755 O O . ALA A 1 90 ? 5.122 -2.609 -3.825 1.00 84.38 90 ALA A O 1
ATOM 756 N N . PRO A 1 91 ? 6.625 -3.114 -2.239 1.00 88.12 91 PRO A N 1
ATOM 757 C CA . PRO A 1 91 ? 5.602 -3.401 -1.230 1.00 88.12 91 PRO A CA 1
ATOM 758 C C . PRO A 1 91 ? 4.724 -2.184 -0.913 1.00 88.12 91 PRO A C 1
ATOM 760 O O . PRO A 1 91 ? 3.500 -2.304 -0.845 1.00 88.12 91 PRO A O 1
ATOM 763 N N . VAL A 1 92 ? 5.334 -1.001 -0.789 1.00 87.25 92 VAL A N 1
ATOM 764 C CA . VAL A 1 92 ? 4.628 0.260 -0.516 1.00 87.25 92 VAL A CA 1
ATOM 765 C C . VAL A 1 92 ? 3.756 0.651 -1.708 1.00 87.25 92 VAL A C 1
ATOM 767 O O . VAL A 1 92 ? 2.579 0.957 -1.536 1.00 87.25 92 VAL A O 1
ATOM 770 N N . MET A 1 93 ? 4.289 0.558 -2.928 1.00 87.00 93 MET A N 1
ATOM 771 C CA . MET A 1 93 ? 3.541 0.810 -4.163 1.00 87.00 93 MET A CA 1
ATOM 772 C C . MET A 1 93 ? 2.338 -0.130 -4.299 1.00 87.00 93 MET A C 1
ATOM 774 O O . MET A 1 93 ? 1.244 0.319 -4.634 1.00 87.00 93 MET A O 1
ATOM 778 N N . ARG A 1 94 ? 2.494 -1.421 -3.971 1.00 89.31 94 ARG A N 1
ATOM 779 C CA . ARG A 1 94 ? 1.378 -2.381 -3.946 1.00 89.31 94 ARG A CA 1
ATOM 780 C C . ARG A 1 94 ? 0.311 -1.984 -2.931 1.00 89.31 94 ARG A C 1
ATOM 782 O O . ARG A 1 94 ? -0.872 -2.116 -3.238 1.00 89.31 94 ARG A O 1
ATOM 789 N N . GLN A 1 95 ? 0.702 -1.500 -1.752 1.00 88.25 95 GLN A N 1
ATOM 790 C CA . GLN A 1 95 ? -0.261 -1.031 -0.757 1.00 88.25 95 GLN A CA 1
ATOM 791 C C . 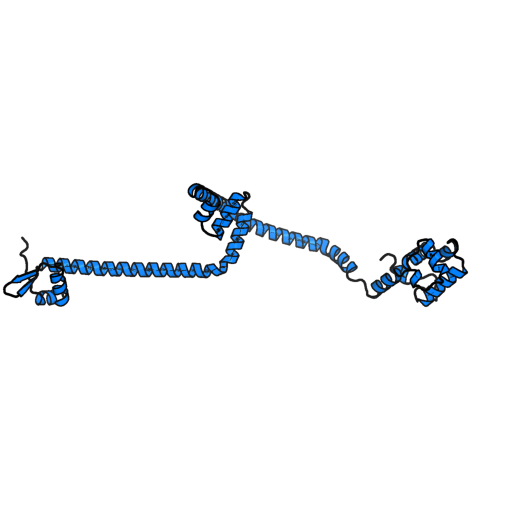GLN A 1 95 ? -1.013 0.208 -1.254 1.00 88.25 95 GLN A C 1
ATOM 793 O O . GLN A 1 95 ? -2.237 0.221 -1.208 1.00 88.25 95 GLN A O 1
ATOM 798 N N . ILE A 1 96 ? -0.313 1.191 -1.827 1.00 87.69 96 ILE A N 1
ATOM 799 C CA . ILE A 1 96 ? -0.938 2.380 -2.428 1.00 87.69 96 ILE A CA 1
ATOM 800 C C . ILE A 1 96 ? -1.946 1.972 -3.512 1.00 87.69 96 ILE A C 1
ATOM 802 O O . ILE A 1 96 ? -3.067 2.469 -3.525 1.00 87.69 96 ILE A O 1
ATOM 806 N N . ILE A 1 97 ? -1.590 1.027 -4.388 1.00 90.56 97 ILE A N 1
ATOM 807 C CA . ILE A 1 97 ? -2.498 0.508 -5.423 1.00 90.56 97 ILE A CA 1
ATOM 808 C C . ILE A 1 97 ? -3.751 -0.128 -4.799 1.00 90.56 97 ILE A C 1
ATOM 810 O O . ILE A 1 97 ? -4.851 0.095 -5.303 1.00 90.56 97 ILE A O 1
ATOM 814 N N . LYS A 1 98 ? -3.625 -0.881 -3.698 1.00 89.62 98 LYS A N 1
ATOM 815 C CA . LYS A 1 98 ? -4.782 -1.455 -2.987 1.00 89.62 98 LYS A CA 1
ATOM 816 C C . LYS A 1 98 ? -5.691 -0.378 -2.391 1.00 89.62 98 LYS A C 1
ATOM 818 O O . LYS A 1 98 ? -6.905 -0.478 -2.553 1.00 89.62 98 LYS A O 1
ATOM 823 N N . GLU A 1 99 ? -5.125 0.660 -1.775 1.00 86.56 99 GLU A N 1
ATOM 824 C CA . GLU A 1 99 ? -5.912 1.783 -1.242 1.00 86.56 99 GLU A CA 1
ATOM 825 C C . GLU A 1 99 ? -6.658 2.525 -2.362 1.00 86.56 99 GLU A C 1
ATOM 827 O O . GLU A 1 99 ? -7.855 2.791 -2.256 1.00 86.56 99 GLU A O 1
ATOM 832 N N . LEU A 1 100 ? -5.988 2.782 -3.493 1.00 87.81 100 LEU A N 1
ATOM 833 C CA . LEU A 1 100 ? -6.619 3.387 -4.673 1.00 87.81 100 LEU A CA 1
ATOM 834 C C . LEU A 1 100 ? -7.737 2.502 -5.238 1.00 87.81 100 LEU A C 1
ATOM 836 O O . LEU A 1 100 ? -8.781 3.011 -5.649 1.00 87.81 100 LEU A O 1
ATOM 840 N N . ALA A 1 101 ? -7.559 1.179 -5.226 1.00 89.94 101 ALA A N 1
ATOM 841 C CA . ALA A 1 101 ? -8.591 0.244 -5.657 1.00 89.94 101 ALA A CA 1
ATOM 842 C C . ALA A 1 101 ? -9.843 0.304 -4.764 1.00 89.94 101 ALA A C 1
ATOM 844 O O . ALA A 1 101 ? -10.958 0.157 -5.270 1.00 89.94 101 ALA A O 1
ATOM 845 N N . GLY A 1 102 ? -9.683 0.587 -3.468 1.00 86.44 102 GLY A N 1
ATOM 846 C CA . GLY A 1 102 ? -10.793 0.806 -2.535 1.00 86.44 102 GLY A CA 1
ATOM 847 C C . GLY A 1 102 ? -11.715 1.966 -2.933 1.00 86.44 102 GLY A C 1
ATOM 848 O O . GLY A 1 102 ? -12.900 1.954 -2.613 1.00 86.44 102 GLY A O 1
ATOM 849 N N . MET A 1 103 ? -11.219 2.936 -3.708 1.00 83.69 103 MET A N 1
ATOM 850 C CA . MET A 1 103 ? -12.020 4.066 -4.198 1.00 83.69 103 MET A CA 1
ATOM 851 C C . MET A 1 103 ? -12.952 3.697 -5.361 1.00 83.69 103 MET A C 1
ATOM 853 O O . MET A 1 103 ? -13.879 4.446 -5.687 1.00 83.69 103 MET A O 1
ATOM 857 N N . ILE A 1 104 ? -12.686 2.573 -6.026 1.00 89.56 104 ILE A N 1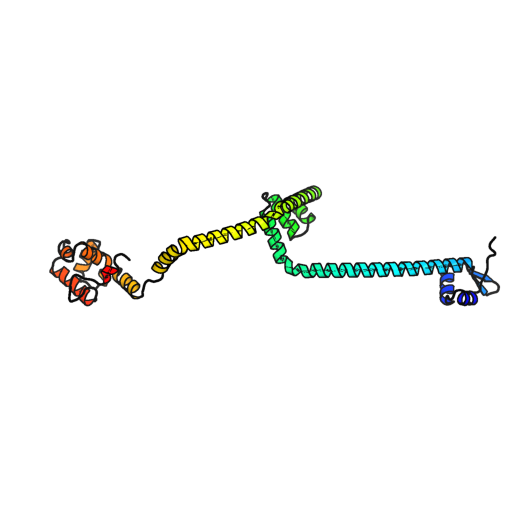
ATOM 858 C CA . ILE A 1 104 ? -13.403 2.135 -7.220 1.00 89.56 104 ILE A CA 1
ATOM 859 C C . ILE A 1 104 ? -14.621 1.345 -6.764 1.00 89.56 104 ILE A C 1
ATOM 861 O O . ILE A 1 104 ? -14.472 0.249 -6.244 1.00 89.56 104 ILE A O 1
ATOM 865 N N . GLN A 1 105 ? -15.827 1.870 -6.967 1.00 87.88 105 GLN A N 1
ATOM 866 C CA . GLN A 1 105 ? -17.056 1.231 -6.471 1.00 87.88 105 GLN A CA 1
ATOM 867 C C . GLN A 1 105 ? -17.446 -0.026 -7.257 1.00 87.88 105 GLN A C 1
ATOM 869 O O . GLN A 1 105 ? -17.897 -1.007 -6.680 1.00 87.88 105 GLN A O 1
ATOM 874 N N . ASN A 1 106 ? -17.256 -0.011 -8.576 1.00 91.56 106 ASN A N 1
ATOM 875 C CA . ASN A 1 106 ? -17.614 -1.134 -9.434 1.00 91.56 106 ASN A CA 1
ATOM 876 C C . ASN A 1 106 ? -16.579 -2.265 -9.315 1.00 91.56 106 ASN A C 1
ATOM 878 O O . ASN A 1 106 ? -15.406 -2.060 -9.634 1.00 91.56 106 ASN A O 1
ATOM 882 N N . ASP A 1 107 ? -17.021 -3.461 -8.925 1.00 88.31 107 ASP A N 1
ATOM 883 C CA . ASP A 1 107 ? -16.13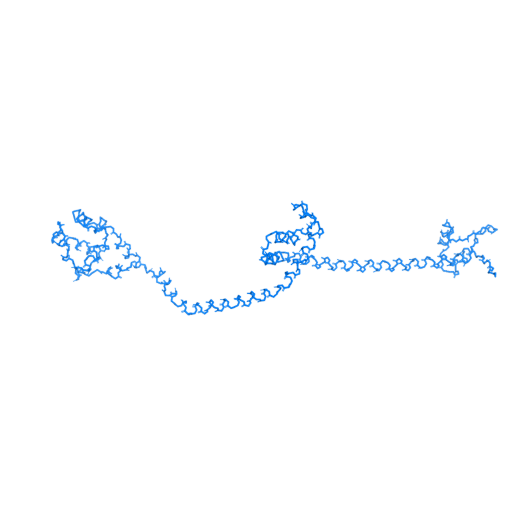7 -4.607 -8.679 1.00 88.31 107 ASP A CA 1
ATOM 884 C C . ASP A 1 107 ? -15.390 -5.087 -9.931 1.00 88.31 107 ASP A C 1
ATOM 886 O O . ASP A 1 107 ? -14.214 -5.443 -9.846 1.00 88.31 107 ASP A O 1
ATOM 890 N N . ASN A 1 108 ? -16.015 -5.032 -11.111 1.00 87.25 108 ASN A N 1
ATOM 891 C CA . ASN A 1 108 ? -15.359 -5.411 -12.366 1.00 87.25 108 ASN A CA 1
ATOM 892 C C . ASN A 1 108 ? -14.250 -4.416 -12.729 1.00 87.25 108 ASN A C 1
ATOM 894 O O . ASN A 1 108 ? -13.133 -4.826 -13.048 1.00 87.25 108 ASN A O 1
ATOM 898 N N . ARG A 1 109 ? -14.518 -3.108 -12.601 1.00 90.00 109 ARG A N 1
ATOM 899 C CA . ARG A 1 109 ? -13.504 -2.056 -12.809 1.00 90.00 109 ARG A CA 1
ATOM 900 C C . ARG A 1 109 ? -12.381 -2.164 -11.778 1.00 90.00 109 ARG A C 1
ATOM 902 O O . ARG A 1 109 ? -11.215 -2.012 -12.130 1.00 90.00 109 ARG A O 1
ATOM 909 N N . ARG A 1 110 ? -12.715 -2.474 -10.520 1.00 92.25 110 ARG A N 1
ATOM 910 C CA . ARG A 1 110 ? -11.744 -2.676 -9.435 1.00 92.25 110 ARG A CA 1
ATOM 911 C C . ARG A 1 110 ? -10.838 -3.873 -9.716 1.00 92.25 110 ARG A C 1
ATOM 913 O O . ARG A 1 110 ? -9.622 -3.760 -9.586 1.00 92.25 110 ARG A O 1
ATOM 920 N N . ARG A 1 111 ? -11.410 -4.999 -10.153 1.00 89.06 111 ARG A N 1
ATOM 921 C CA . ARG A 1 111 ? -10.663 -6.208 -10.525 1.00 89.06 111 ARG A CA 1
ATOM 922 C C . ARG A 1 111 ? -9.748 -5.962 -11.722 1.00 89.06 111 ARG A C 1
ATOM 924 O O . ARG A 1 111 ? -8.591 -6.366 -11.678 1.00 89.06 111 ARG A O 1
ATOM 931 N N . MET A 1 112 ? -10.247 -5.276 -12.751 1.00 89.69 112 MET A N 1
ATOM 932 C CA . MET A 1 112 ? -9.448 -4.839 -13.899 1.00 89.69 112 MET A CA 1
ATOM 933 C C . MET A 1 112 ? -8.265 -3.974 -13.449 1.00 89.69 112 MET A C 1
ATOM 935 O O . MET A 1 112 ? -7.127 -4.240 -13.828 1.00 89.69 112 MET A O 1
ATOM 939 N N . PHE A 1 113 ? -8.523 -2.968 -12.609 1.00 91.94 113 PHE A N 1
ATOM 940 C CA . PHE A 1 113 ? -7.491 -2.069 -12.102 1.00 91.94 113 PHE A CA 1
ATOM 941 C C . PHE A 1 113 ? -6.405 -2.807 -11.322 1.00 91.94 113 PHE A C 1
ATOM 943 O O . PHE A 1 113 ? -5.227 -2.643 -11.627 1.00 91.94 113 PHE A O 1
ATOM 950 N N . LEU A 1 114 ? -6.795 -3.649 -10.361 1.00 91.56 114 LEU A N 1
ATOM 951 C CA . LEU A 1 114 ? -5.857 -4.423 -9.549 1.00 91.56 114 LEU A CA 1
ATOM 952 C C . LEU A 1 114 ? -5.005 -5.362 -10.401 1.00 91.56 114 LEU A C 1
ATOM 954 O O . LEU A 1 114 ? -3.792 -5.394 -10.225 1.00 91.56 114 LEU A O 1
ATOM 958 N N . PHE A 1 115 ? -5.618 -6.086 -11.339 1.00 90.12 115 PHE A N 1
ATOM 959 C CA . PHE A 1 115 ? -4.889 -7.002 -12.210 1.00 90.12 115 PHE A CA 1
ATOM 960 C C . PHE A 1 115 ? -3.848 -6.255 -13.048 1.00 90.12 115 PHE A C 1
ATOM 962 O O . PHE A 1 115 ? -2.670 -6.592 -13.043 1.00 90.12 115 PHE A O 1
ATOM 969 N N . ILE A 1 116 ? -4.257 -5.184 -13.729 1.00 89.50 116 ILE A N 1
ATOM 970 C CA . ILE A 1 116 ? -3.359 -4.443 -14.619 1.00 89.50 116 ILE A CA 1
ATOM 971 C C . ILE A 1 116 ? -2.266 -3.719 -13.826 1.00 89.50 116 ILE A C 1
ATOM 973 O O . ILE A 1 116 ? -1.105 -3.764 -14.220 1.00 89.50 116 ILE A O 1
ATOM 977 N N . ALA A 1 117 ? -2.607 -3.075 -12.707 1.00 88.38 117 ALA A N 1
ATOM 978 C CA . ALA A 1 117 ? -1.654 -2.300 -11.915 1.00 88.38 117 ALA A CA 1
ATOM 979 C C . ALA A 1 117 ? -0.650 -3.172 -11.139 1.00 88.38 117 ALA A C 1
ATOM 981 O O . ALA A 1 117 ? 0.429 -2.689 -10.802 1.00 88.38 117 ALA A O 1
ATOM 982 N N . LEU A 1 118 ? -0.984 -4.436 -10.844 1.00 86.06 118 LEU A N 1
ATOM 983 C CA . LEU A 1 118 ? -0.120 -5.346 -10.081 1.00 86.06 118 LEU A CA 1
ATOM 984 C C . LEU A 1 118 ? 0.602 -6.392 -10.941 1.00 86.06 118 LEU A C 1
ATOM 986 O O . LEU A 1 118 ? 1.718 -6.770 -10.580 1.00 86.06 118 LEU A O 1
ATOM 990 N N . GLU A 1 119 ? -0.023 -6.866 -12.024 1.00 78.94 119 GLU A N 1
ATOM 991 C CA . GLU A 1 119 ? 0.473 -7.958 -12.884 1.00 78.94 119 GLU A CA 1
ATOM 992 C C . GLU A 1 119 ? 0.892 -7.474 -14.287 1.00 78.94 119 GLU A C 1
ATOM 994 O O . GLU A 1 119 ? 1.626 -8.162 -14.989 1.00 78.94 119 GLU A O 1
ATOM 999 N N . GLY A 1 120 ? 0.510 -6.255 -14.690 1.00 71.88 120 GLY A N 1
ATOM 1000 C CA . GLY A 1 120 ? 1.137 -5.529 -15.803 1.00 71.88 120 GLY A CA 1
ATOM 1001 C C . GLY A 1 120 ? 0.707 -5.918 -17.223 1.00 71.88 120 GLY A C 1
ATOM 1002 O O . GLY A 1 120 ? 1.170 -5.291 -18.177 1.00 71.88 120 GLY A O 1
ATOM 1003 N N . SER A 1 121 ? -0.187 -6.897 -17.412 1.00 80.94 121 SER A N 1
ATOM 1004 C CA . SER A 1 121 ? -0.548 -7.385 -18.753 1.00 80.94 121 SER A CA 1
ATOM 1005 C C . SER A 1 121 ? -2.028 -7.211 -19.104 1.00 80.94 121 SER A C 1
ATOM 1007 O O . SER A 1 121 ? -2.890 -8.022 -18.767 1.00 80.94 121 SER A O 1
ATOM 1009 N N . PHE A 1 122 ? -2.329 -6.186 -19.910 1.00 79.12 122 PHE A N 1
ATOM 1010 C CA . PHE A 1 122 ? -3.658 -6.010 -20.517 1.00 79.12 122 PHE A CA 1
ATOM 1011 C C . PHE A 1 122 ? -4.081 -7.215 -21.363 1.00 79.12 122 PHE A C 1
ATOM 1013 O O . PHE A 1 122 ? -5.251 -7.594 -21.368 1.00 79.12 122 PHE A O 1
ATOM 1020 N N . LYS A 1 123 ? -3.133 -7.815 -22.095 1.00 81.25 123 LYS A N 1
ATOM 1021 C CA . LYS A 1 123 ? -3.410 -8.943 -22.993 1.00 81.25 123 LYS A CA 1
ATOM 1022 C C . LYS A 1 123 ? -3.844 -10.181 -22.213 1.00 81.25 123 LYS A C 1
ATOM 1024 O O . LYS A 1 123 ? -4.756 -10.875 -22.654 1.00 81.25 123 LYS A O 1
ATOM 1029 N N . GLU A 1 124 ? -3.211 -10.457 -21.077 1.00 83.38 124 GLU A N 1
ATOM 1030 C CA . GLU A 1 124 ? -3.585 -11.584 -20.216 1.00 83.38 124 GLU A CA 1
ATOM 1031 C C . GLU A 1 124 ? -4.943 -11.357 -19.564 1.00 83.38 124 GLU A C 1
ATOM 1033 O O . GLU A 1 124 ? -5.786 -12.253 -19.609 1.00 83.38 124 GLU A O 1
ATOM 1038 N N . TYR A 1 125 ? -5.210 -10.140 -19.083 1.00 83.44 125 TYR A N 1
ATOM 1039 C CA . TYR A 1 125 ? -6.520 -9.809 -18.529 1.00 83.44 125 TYR A CA 1
ATOM 1040 C C . TYR A 1 125 ? -7.648 -9.993 -19.551 1.00 83.44 125 TYR A C 1
ATOM 1042 O O . TYR A 1 125 ? -8.669 -10.611 -19.253 1.00 83.44 125 TYR A O 1
ATOM 1050 N N . CYS A 1 126 ? -7.468 -9.490 -20.778 1.00 82.88 126 CYS A N 1
ATOM 1051 C CA . CYS A 1 126 ? -8.475 -9.584 -21.840 1.00 82.88 126 CYS A CA 1
ATOM 1052 C C . CYS A 1 126 ? -8.743 -11.039 -22.256 1.00 82.88 126 CYS A C 1
ATOM 1054 O O . CYS A 1 126 ? -9.891 -11.398 -22.512 1.00 82.88 126 CYS A O 1
ATOM 1056 N N . LYS A 1 127 ? -7.709 -11.895 -22.259 1.00 82.81 127 LYS A N 1
ATOM 1057 C CA . LYS A 1 127 ? -7.858 -13.341 -22.496 1.00 82.81 127 LYS A CA 1
ATOM 1058 C C . LYS A 1 127 ? -8.689 -14.016 -21.404 1.00 82.81 127 LYS A C 1
ATOM 1060 O O . LYS A 1 127 ? -9.565 -14.807 -21.725 1.00 82.81 127 LYS A O 1
ATOM 1065 N N . GLN A 1 128 ? -8.437 -13.697 -20.133 1.00 80.88 128 GLN A N 1
ATOM 1066 C CA . GLN A 1 128 ? -9.159 -14.295 -19.002 1.00 80.88 128 GLN A CA 1
ATOM 1067 C C . GLN A 1 128 ? -10.607 -13.797 -18.885 1.00 80.88 128 GLN A C 1
ATOM 1069 O O . GLN A 1 128 ? -11.489 -14.546 -18.478 1.00 80.88 128 GLN A O 1
ATOM 1074 N N . SER A 1 129 ? -10.858 -12.537 -19.241 1.00 74.56 129 SER A N 1
ATOM 1075 C CA . SER A 1 129 ? -12.179 -11.900 -19.145 1.00 74.56 129 SER A CA 1
ATOM 1076 C C . SER A 1 129 ? -13.028 -12.018 -20.418 1.00 74.56 129 SER A C 1
ATOM 1078 O O . SER A 1 129 ? -14.196 -11.637 -20.394 1.00 74.56 129 SER A O 1
ATOM 1080 N N . CYS A 1 130 ? -12.474 -12.553 -21.516 1.00 73.88 130 CYS A N 1
ATOM 1081 C CA . CYS A 1 130 ? -13.107 -12.614 -22.841 1.00 73.88 130 CYS A CA 1
ATOM 1082 C C . CYS A 1 130 ? -13.561 -11.236 -23.372 1.00 73.88 130 CYS A C 1
ATOM 1084 O O . CYS A 1 130 ? -14.616 -11.118 -23.995 1.00 73.88 130 CYS A O 1
ATOM 1086 N N . GLN A 1 131 ? -12.772 -10.182 -23.129 1.00 76.44 131 GLN A N 1
ATOM 1087 C CA . GLN A 1 131 ? -13.097 -8.802 -23.523 1.00 76.44 131 GLN A CA 1
ATOM 1088 C C . GLN A 1 131 ? -12.154 -8.248 -24.602 1.00 76.44 131 GLN A C 1
ATOM 1090 O O . GLN A 1 131 ? -11.025 -8.707 -24.773 1.00 76.44 131 GLN A O 1
ATOM 1095 N N . ASN A 1 132 ? -12.623 -7.243 -25.350 1.00 79.38 132 ASN A N 1
ATOM 1096 C CA . ASN A 1 132 ? -11.844 -6.588 -26.403 1.00 79.38 132 ASN A CA 1
ATOM 1097 C C . ASN A 1 132 ? -10.786 -5.639 -25.812 1.00 79.38 132 ASN A C 1
ATOM 1099 O O . ASN A 1 132 ? -11.117 -4.708 -25.080 1.00 79.38 132 ASN A O 1
ATOM 1103 N N . THR A 1 133 ? -9.528 -5.823 -26.219 1.00 73.75 133 THR A N 1
ATOM 1104 C CA . THR A 1 133 ? -8.366 -5.028 -25.798 1.00 73.75 133 THR A CA 1
ATOM 1105 C C . THR A 1 133 ? -8.545 -3.513 -25.947 1.00 73.75 133 THR A C 1
ATOM 1107 O O . THR A 1 133 ? -8.147 -2.776 -25.049 1.00 73.75 133 THR A O 1
ATOM 1110 N N . TYR A 1 134 ? -9.147 -3.028 -27.040 1.00 77.31 134 TYR A N 1
ATOM 1111 C CA . TYR A 1 134 ? -9.309 -1.586 -27.283 1.00 77.31 134 TYR A CA 1
ATOM 1112 C C . TYR A 1 134 ? -10.292 -0.942 -26.302 1.00 77.31 134 TYR A C 1
ATOM 1114 O O . TYR A 1 134 ? -9.976 0.074 -25.684 1.00 77.31 134 TYR A O 1
ATOM 1122 N N . ASN A 1 135 ? -11.454 -1.569 -26.104 1.00 80.31 135 ASN A N 1
ATOM 1123 C CA . ASN A 1 135 ? -12.472 -1.074 -25.174 1.00 80.31 135 ASN A CA 1
ATOM 1124 C C . ASN A 1 135 ? -11.939 -1.057 -23.734 1.00 80.31 135 ASN A C 1
ATOM 1126 O O . ASN A 1 135 ? -12.235 -0.146 -22.968 1.00 80.31 135 ASN A O 1
ATOM 1130 N N . MET A 1 136 ? -11.098 -2.033 -23.386 1.00 80.19 136 MET A N 1
ATOM 1131 C CA . MET A 1 136 ? -10.495 -2.143 -22.059 1.00 80.19 136 MET A CA 1
ATOM 1132 C C . MET A 1 136 ? -9.413 -1.106 -21.791 1.00 80.19 136 MET A C 1
ATOM 1134 O O . MET A 1 136 ? -9.298 -0.612 -20.672 1.00 80.19 136 MET A O 1
ATOM 1138 N N . GLN A 1 137 ? -8.630 -0.743 -22.806 1.00 85.38 137 GLN A N 1
ATOM 1139 C CA . GLN A 1 137 ? -7.662 0.345 -22.682 1.00 85.38 137 GLN A CA 1
ATOM 1140 C C . GLN A 1 137 ? -8.354 1.692 -22.468 1.00 85.38 137 GLN A C 1
ATOM 1142 O O . GLN A 1 137 ? -7.931 2.451 -21.596 1.00 85.38 137 GLN A O 1
ATOM 1147 N N . ASP A 1 138 ? -9.421 1.972 -23.220 1.00 87.62 138 ASP A N 1
ATOM 1148 C CA . ASP A 1 138 ? -10.214 3.194 -23.049 1.00 87.62 138 ASP A CA 1
ATOM 1149 C C . ASP A 1 138 ? -10.865 3.245 -21.657 1.00 87.62 138 ASP A C 1
ATOM 1151 O O . ASP A 1 138 ? -10.750 4.244 -20.945 1.00 87.62 138 ASP A O 1
ATOM 1155 N N . GLU A 1 139 ? -11.455 2.136 -21.207 1.00 87.69 139 GLU A N 1
ATOM 1156 C CA . GLU A 1 139 ? -12.086 2.060 -19.889 1.00 87.69 139 GLU A CA 1
ATOM 1157 C C . GLU A 1 139 ? -11.073 2.209 -18.743 1.00 87.69 139 GLU A C 1
ATOM 1159 O O . GLU A 1 139 ? -11.314 2.944 -17.782 1.00 87.69 139 GLU A O 1
ATOM 1164 N N . PHE A 1 140 ? -9.895 1.588 -18.856 1.00 89.56 140 PHE A N 1
ATOM 1165 C CA . PHE A 1 140 ? -8.819 1.765 -17.881 1.00 89.56 140 PHE A CA 1
ATOM 1166 C C . PHE A 1 140 ? -8.295 3.209 -17.865 1.00 89.56 140 PHE A C 1
ATOM 1168 O O . PHE A 1 140 ? -8.084 3.779 -16.798 1.00 89.56 140 PHE A O 1
ATOM 1175 N N . GLN A 1 141 ? -8.129 3.844 -19.028 1.00 90.88 141 GLN A N 1
ATOM 1176 C CA . GLN A 1 141 ? -7.729 5.253 -19.127 1.00 90.88 141 GLN A CA 1
ATOM 1177 C C . GLN A 1 141 ? -8.745 6.187 -18.456 1.00 90.88 141 GLN A C 1
ATOM 1179 O O . GLN A 1 141 ? -8.350 7.096 -17.719 1.00 90.88 141 GLN A O 1
ATOM 1184 N N . ARG A 1 142 ? -10.048 5.960 -18.666 1.00 91.38 142 ARG A N 1
ATOM 1185 C CA . ARG A 1 142 ? -11.118 6.705 -17.980 1.00 91.38 142 ARG A CA 1
ATOM 1186 C C . ARG A 1 142 ? -11.025 6.534 -16.469 1.00 91.38 142 ARG A C 1
ATOM 1188 O O . ARG A 1 142 ? -11.017 7.526 -15.743 1.00 91.38 142 ARG A O 1
ATOM 1195 N N . LEU A 1 143 ? -10.852 5.297 -16.012 1.00 91.00 143 LEU A N 1
ATOM 1196 C CA . LEU A 1 143 ? -10.710 4.970 -14.599 1.00 91.00 143 LEU A CA 1
ATOM 1197 C C . LEU A 1 143 ? -9.495 5.658 -13.955 1.00 91.00 143 LEU A C 1
ATOM 1199 O O . LEU A 1 143 ? -9.616 6.241 -12.881 1.00 91.00 143 LEU A O 1
ATOM 1203 N N . ILE A 1 144 ? -8.339 5.678 -14.625 1.00 90.44 144 ILE A N 1
ATOM 1204 C CA . ILE A 1 144 ? -7.147 6.394 -14.141 1.00 90.44 144 ILE A CA 1
ATOM 1205 C C . ILE A 1 144 ? -7.413 7.900 -14.008 1.00 90.44 144 ILE A C 1
ATOM 1207 O O . ILE A 1 144 ? -6.990 8.514 -13.026 1.00 90.44 144 ILE A O 1
ATOM 1211 N N . ARG A 1 145 ? -8.141 8.510 -14.954 1.00 90.31 145 ARG A N 1
ATOM 1212 C CA . ARG A 1 145 ? -8.526 9.930 -14.863 1.00 90.31 145 ARG A CA 1
ATOM 1213 C C . ARG A 1 145 ? -9.468 10.188 -13.688 1.00 90.31 145 ARG A C 1
ATOM 1215 O O . ARG A 1 145 ? -9.277 11.168 -12.973 1.00 90.31 145 ARG A O 1
ATOM 1222 N N . GLU A 1 146 ? -10.440 9.309 -13.458 1.00 88.81 146 GLU A N 1
ATOM 1223 C CA . GLU A 1 146 ? -11.340 9.390 -12.301 1.00 88.81 146 GLU A CA 1
ATOM 1224 C C . GLU A 1 146 ? -10.566 9.323 -10.978 1.00 88.81 146 GLU A C 1
ATOM 1226 O O . GLU A 1 146 ? -10.776 10.163 -10.102 1.00 88.81 146 GLU A O 1
ATOM 1231 N N . ILE A 1 147 ? -9.632 8.374 -10.852 1.00 86.25 147 ILE A N 1
ATOM 1232 C CA . ILE A 1 147 ? -8.777 8.224 -9.666 1.00 86.25 147 ILE A CA 1
ATOM 1233 C C . ILE A 1 147 ? -7.911 9.475 -9.471 1.00 86.25 147 ILE A C 1
ATOM 1235 O O . ILE A 1 147 ? -7.858 10.028 -8.371 1.00 86.25 147 ILE A O 1
ATOM 1239 N N . LYS A 1 148 ? -7.291 9.984 -10.544 1.00 85.94 148 LYS A N 1
ATOM 1240 C CA . LYS A 1 148 ? -6.486 11.215 -10.514 1.00 85.94 148 LYS A CA 1
ATOM 1241 C C . LYS A 1 148 ? -7.291 12.418 -10.013 1.00 85.94 148 LYS A C 1
ATOM 1243 O O . LYS A 1 148 ? -6.795 13.196 -9.200 1.00 85.94 148 LYS A O 1
ATOM 1248 N N . ASN A 1 149 ? -8.536 12.565 -10.452 1.00 84.44 149 ASN A N 1
ATOM 1249 C CA . ASN A 1 149 ? -9.390 13.684 -10.047 1.00 84.44 149 ASN A CA 1
ATOM 1250 C C . ASN A 1 149 ? -9.834 13.607 -8.578 1.00 84.44 149 ASN A C 1
ATOM 1252 O O . ASN A 1 149 ? -10.276 14.607 -8.020 1.00 84.44 149 ASN A O 1
ATOM 1256 N N . ARG A 1 150 ? -9.684 12.447 -7.929 1.00 79.06 150 ARG A N 1
ATOM 1257 C CA . ARG A 1 150 ? -9.994 12.252 -6.508 1.00 79.06 150 ARG A CA 1
ATOM 1258 C C . ARG A 1 150 ? -8.770 12.320 -5.596 1.00 79.06 150 ARG A C 1
ATOM 1260 O O . ARG A 1 150 ? -8.920 12.103 -4.404 1.00 79.06 150 ARG A O 1
ATOM 1267 N N . THR A 1 151 ? -7.587 12.663 -6.112 1.00 69.06 151 THR A N 1
ATOM 1268 C CA . THR A 1 151 ? -6.290 12.694 -5.390 1.00 69.06 151 THR A CA 1
ATOM 1269 C C . THR A 1 151 ? -6.268 13.489 -4.080 1.00 69.06 151 THR A C 1
ATOM 1271 O O . THR A 1 151 ? -5.440 13.202 -3.217 1.00 69.06 151 THR A O 1
ATOM 1274 N N . GLY A 1 152 ? -7.200 14.426 -3.877 1.00 70.94 152 GLY A N 1
ATOM 1275 C CA . GLY A 1 152 ? -7.393 15.107 -2.593 1.00 70.94 152 GLY A CA 1
ATOM 1276 C C . GLY A 1 152 ? -7.785 14.181 -1.432 1.00 70.94 152 GLY A C 1
ATOM 1277 O O . GLY A 1 152 ? -7.597 14.564 -0.281 1.00 70.94 152 GLY A O 1
ATOM 1278 N N . PHE A 1 153 ? -8.253 12.957 -1.709 1.00 72.62 153 PHE A N 1
ATOM 1279 C CA . PHE A 1 153 ? -8.746 12.023 -0.694 1.00 72.62 153 PHE A CA 1
ATOM 1280 C C . PHE A 1 153 ? -7.713 11.683 0.386 1.00 72.62 153 PHE A C 1
ATOM 1282 O O . PHE A 1 153 ? -8.082 11.584 1.546 1.00 72.62 153 PHE A O 1
ATOM 1289 N N . LEU A 1 154 ? -6.422 11.550 0.045 1.00 73.44 154 LEU A N 1
ATOM 1290 C CA . LEU A 1 154 ? -5.376 11.265 1.039 1.00 73.44 154 LEU A CA 1
ATOM 1291 C C . LEU A 1 154 ? -5.192 12.429 2.009 1.00 73.44 154 LEU A C 1
ATOM 1293 O O . LEU A 1 154 ? -4.946 12.217 3.194 1.00 73.44 154 LEU A O 1
ATOM 1297 N N . LYS A 1 155 ? -5.316 13.661 1.504 1.00 80.06 155 LYS A N 1
ATOM 1298 C CA . LYS A 1 155 ? -5.270 14.861 2.336 1.00 80.06 155 LYS A CA 1
ATOM 1299 C C . LYS A 1 155 ? -6.496 14.906 3.246 1.00 80.06 155 LYS A C 1
ATOM 1301 O O . LYS A 1 155 ? -6.323 15.018 4.451 1.00 80.06 155 LYS A O 1
ATOM 1306 N N . THR A 1 156 ? -7.692 14.709 2.691 1.00 81.75 156 THR A N 1
ATOM 1307 C CA . THR A 1 156 ? -8.940 14.638 3.464 1.00 81.75 156 THR A CA 1
ATOM 1308 C C . THR A 1 156 ? -8.882 13.550 4.537 1.00 81.75 156 THR A C 1
ATOM 1310 O O . THR A 1 156 ? -9.152 13.833 5.693 1.00 81.75 156 THR A O 1
ATOM 1313 N N . TYR A 1 157 ? -8.428 12.342 4.197 1.00 78.88 157 TYR A N 1
ATOM 1314 C CA . TYR A 1 157 ? -8.283 11.227 5.135 1.00 78.88 157 TYR A CA 1
ATOM 1315 C C . TYR A 1 157 ? -7.259 11.522 6.238 1.00 78.88 157 TYR A C 1
ATOM 1317 O O . TYR A 1 157 ? -7.472 11.189 7.402 1.00 78.88 157 TYR A O 1
ATOM 1325 N N . LYS A 1 158 ? -6.144 12.183 5.902 1.00 83.56 158 LYS A N 1
ATOM 1326 C CA . LYS A 1 158 ? -5.161 12.632 6.895 1.00 83.56 158 LYS A CA 1
ATOM 1327 C C . LYS A 1 158 ? -5.770 13.662 7.848 1.00 83.56 158 LYS A C 1
ATOM 1329 O O . LYS A 1 158 ? -5.566 13.547 9.056 1.00 83.56 158 LYS A O 1
ATOM 1334 N N . ASP A 1 159 ? -6.499 14.637 7.318 1.00 89.19 159 ASP A N 1
ATOM 1335 C CA . ASP A 1 159 ? -7.141 15.694 8.100 1.00 89.19 159 ASP A CA 1
ATOM 1336 C C . ASP A 1 159 ? -8.244 15.111 9.005 1.00 89.19 159 ASP A C 1
ATOM 1338 O O . ASP A 1 159 ? -8.286 15.406 10.200 1.00 89.19 159 ASP A O 1
ATOM 1342 N N . GLU A 1 160 ? -9.059 14.189 8.483 1.00 89.44 160 GLU A N 1
ATOM 1343 C CA . GLU A 1 160 ? -10.052 13.421 9.244 1.00 89.44 160 GLU A CA 1
ATOM 1344 C C . GLU A 1 160 ? -9.404 12.573 10.339 1.00 89.44 160 GLU A C 1
ATOM 1346 O O . GLU A 1 160 ? -9.879 12.572 11.469 1.00 89.44 160 GLU A O 1
ATOM 1351 N N . MET A 1 161 ? -8.289 11.895 10.057 1.00 89.94 161 MET A N 1
ATOM 1352 C CA . MET A 1 161 ? -7.561 11.105 11.052 1.00 89.94 161 MET A CA 1
ATOM 1353 C C . MET A 1 161 ? -6.990 11.984 12.173 1.00 89.94 161 MET A C 1
ATOM 1355 O O . MET A 1 161 ? -6.993 11.581 13.337 1.00 89.94 161 MET A O 1
ATOM 1359 N N . ILE A 1 162 ? -6.504 13.187 11.852 1.00 92.25 162 ILE A N 1
ATOM 1360 C CA . ILE A 1 162 ? -6.075 14.168 12.859 1.00 92.25 162 ILE A CA 1
ATOM 1361 C C . ILE A 1 162 ? -7.274 14.584 13.717 1.00 92.25 162 ILE A C 1
ATOM 1363 O O . ILE A 1 162 ? -7.173 14.570 14.946 1.00 92.25 162 ILE A O 1
ATOM 1367 N N . HIS A 1 163 ? -8.410 14.884 13.086 1.00 93.31 163 HIS A N 1
ATOM 1368 C CA . HIS A 1 163 ? -9.650 15.228 13.778 1.00 93.31 163 HIS A CA 1
ATOM 1369 C C . HIS A 1 163 ? -10.147 14.098 14.686 1.00 93.31 163 HIS A C 1
ATOM 1371 O O . HIS A 1 163 ? -10.447 14.350 15.851 1.00 93.31 163 HIS A O 1
ATOM 1377 N N . LEU A 1 164 ? -10.178 12.854 14.200 1.00 94.56 164 LEU A N 1
ATOM 1378 C CA . LEU A 1 164 ? -10.585 11.682 14.975 1.00 94.56 164 LEU A CA 1
ATOM 1379 C C . LEU A 1 164 ? -9.646 11.443 16.155 1.00 94.56 164 LEU A C 1
ATOM 1381 O O . LEU A 1 164 ? -10.109 11.187 17.259 1.00 94.56 164 LEU A O 1
ATOM 1385 N N . LYS A 1 165 ? -8.328 11.562 15.955 1.00 91.38 165 LYS A N 1
ATOM 1386 C CA . LYS A 1 165 ? -7.353 11.444 17.051 1.00 91.38 165 LYS A CA 1
ATOM 1387 C C . LYS A 1 165 ? -7.547 12.531 18.103 1.00 91.38 165 LYS A C 1
ATOM 1389 O O . LYS A 1 165 ? -7.431 12.244 19.290 1.00 91.38 165 LYS A O 1
ATOM 1394 N N . ALA A 1 166 ? -7.839 13.763 17.693 1.00 90.88 166 ALA A N 1
ATOM 1395 C CA . ALA A 1 166 ? -8.151 14.843 18.624 1.00 90.88 166 ALA A CA 1
ATOM 1396 C C . ALA A 1 166 ? -9.466 14.576 19.376 1.00 90.88 166 ALA A C 1
ATOM 1398 O O . ALA A 1 166 ? -9.511 14.737 20.592 1.00 90.88 166 ALA A O 1
ATOM 1399 N N . ALA A 1 167 ? -10.503 14.102 18.680 1.00 90.06 167 ALA A N 1
ATOM 1400 C CA . ALA A 1 167 ? -11.780 13.727 19.281 1.00 90.06 167 ALA A CA 1
ATOM 1401 C C . ALA A 1 167 ? -11.631 12.569 20.278 1.00 90.06 167 ALA A C 1
ATOM 1403 O O . ALA A 1 167 ? -12.171 12.649 21.376 1.00 90.06 167 ALA A O 1
ATOM 1404 N N . LEU A 1 168 ? -10.844 11.540 19.942 1.00 87.62 168 LEU A N 1
ATOM 1405 C CA . LEU A 1 168 ? -10.513 10.438 20.848 1.00 87.62 168 LEU A CA 1
ATOM 1406 C C . LEU A 1 168 ? -9.782 10.938 22.091 1.00 87.62 168 LEU A C 1
ATOM 1408 O O . LEU A 1 168 ? -10.175 10.582 23.191 1.00 87.62 168 LEU A O 1
ATOM 1412 N N . ARG A 1 169 ? -8.796 11.830 21.947 1.00 86.31 169 ARG A N 1
ATOM 1413 C CA . ARG A 1 169 ? -8.112 12.432 23.104 1.00 86.31 169 ARG A CA 1
ATOM 1414 C C . ARG A 1 169 ? -9.050 13.247 23.988 1.00 86.31 169 ARG A C 1
ATOM 1416 O O . ARG A 1 169 ? -8.919 13.211 25.205 1.00 86.31 169 ARG A O 1
ATOM 1423 N N . LEU A 1 170 ? -9.984 13.994 23.396 1.00 87.00 170 LEU A N 1
ATOM 1424 C CA . LEU A 1 170 ? -11.006 14.710 24.161 1.00 87.00 170 LEU A CA 1
ATOM 1425 C C . LEU A 1 170 ? -11.919 13.721 24.885 1.00 87.00 170 LEU A C 1
ATOM 1427 O O . LEU A 1 170 ? -12.171 13.892 26.070 1.00 87.00 170 LEU A O 1
ATOM 1431 N N . TYR A 1 171 ? -12.364 12.663 24.209 1.00 84.94 171 TYR A N 1
ATOM 1432 C CA . TYR A 1 171 ? -13.173 11.611 24.815 1.00 84.94 171 TYR A CA 1
ATOM 1433 C C . TYR A 1 171 ? -12.436 10.918 25.971 1.00 84.94 171 TYR A C 1
ATOM 1435 O O . TYR A 1 171 ? -12.988 10.793 27.057 1.00 84.94 171 TYR A O 1
ATOM 1443 N N . GLU A 1 172 ? -11.167 10.551 25.793 1.00 81.69 172 GLU A N 1
ATOM 1444 C CA . GLU A 1 172 ? -10.296 10.020 26.850 1.00 81.69 172 GLU A CA 1
ATOM 1445 C C . GLU A 1 172 ? -10.101 11.024 27.996 1.00 81.69 172 GLU A C 1
ATOM 1447 O O . GLU A 1 172 ? -10.055 10.640 29.157 1.00 81.69 172 GLU A O 1
ATOM 1452 N N . MET A 1 173 ? -10.027 12.323 27.720 1.00 80.81 173 MET A N 1
ATOM 1453 C CA . MET A 1 173 ? -9.937 13.343 28.767 1.00 80.81 173 MET A CA 1
ATOM 1454 C C . MET A 1 173 ? -11.247 13.473 29.562 1.00 80.81 173 MET A C 1
ATOM 1456 O O . MET A 1 173 ? -11.206 13.580 30.788 1.00 80.81 173 MET A O 1
ATOM 1460 N N . TYR A 1 174 ? -12.395 13.479 28.878 1.00 78.12 174 TYR A N 1
ATOM 1461 C CA . TYR A 1 174 ? -13.715 13.662 29.491 1.00 78.12 174 TYR A CA 1
ATOM 1462 C C . TYR A 1 174 ? -14.225 12.400 30.197 1.00 78.12 174 TYR A C 1
ATOM 1464 O O . TYR A 1 174 ? -14.791 12.510 31.277 1.00 78.12 174 TYR A O 1
ATOM 1472 N N . TYR A 1 175 ? -13.987 11.218 29.627 1.00 69.06 175 TYR A N 1
ATOM 1473 C CA . TYR A 1 175 ? -14.513 9.934 30.107 1.00 69.06 175 TYR A CA 1
ATOM 1474 C C . TYR A 1 175 ? -13.431 8.963 30.596 1.00 69.06 175 TYR A C 1
ATOM 1476 O O . TYR A 1 175 ? -13.744 7.952 31.221 1.00 69.06 175 TYR A O 1
ATOM 1484 N N . GLY A 1 176 ? -12.147 9.233 30.347 1.00 60.28 176 GLY A N 1
ATOM 1485 C CA . GLY A 1 176 ? -11.055 8.356 30.784 1.00 60.28 176 GLY A CA 1
ATOM 1486 C C . GLY A 1 176 ? -10.802 8.395 32.288 1.00 60.28 176 GLY A C 1
ATOM 1487 O O . GLY A 1 176 ? -10.279 7.423 32.821 1.00 60.28 176 GLY A O 1
ATOM 1488 N N . LYS A 1 177 ? -11.234 9.446 33.005 1.00 55.94 177 LYS A N 1
ATOM 1489 C CA . LYS A 1 177 ? -11.304 9.401 34.477 1.00 55.94 177 LYS A CA 1
ATOM 1490 C C . LYS A 1 177 ? -12.365 8.404 34.949 1.00 55.94 177 LYS A C 1
ATOM 1492 O O . LYS A 1 177 ? -12.036 7.558 35.773 1.00 55.94 177 LYS A O 1
ATOM 1497 N N . ASP A 1 178 ? -13.570 8.435 34.383 1.00 52.84 178 ASP A N 1
ATOM 1498 C CA . ASP A 1 178 ? -14.657 7.521 34.764 1.00 52.84 178 ASP A CA 1
ATOM 1499 C C . ASP A 1 178 ? -14.356 6.062 34.378 1.00 52.84 178 ASP A C 1
ATOM 1501 O O . ASP A 1 178 ? -14.578 5.161 35.183 1.00 52.84 178 ASP A O 1
ATOM 1505 N N . CYS A 1 179 ? -13.736 5.817 33.216 1.00 51.06 179 CYS A N 1
ATOM 1506 C CA . CYS A 1 179 ? -13.314 4.469 32.807 1.00 51.06 179 CYS A CA 1
ATOM 1507 C C . CYS A 1 179 ? -12.147 3.908 33.645 1.00 51.06 179 CYS A C 1
ATOM 1509 O O . CYS A 1 179 ? -12.062 2.698 33.851 1.00 51.06 179 CYS A O 1
ATOM 1511 N N . LEU A 1 180 ? -11.231 4.754 34.136 1.00 48.28 180 LEU A N 1
ATOM 1512 C CA . LEU A 1 180 ? -10.149 4.314 35.028 1.00 48.28 180 LEU A CA 1
ATOM 1513 C C . LEU A 1 180 ? -10.658 3.987 36.436 1.00 48.28 180 LEU A C 1
ATOM 1515 O O . LEU A 1 180 ? -10.118 3.076 37.059 1.00 48.28 180 LEU A O 1
ATOM 1519 N N . TYR A 1 181 ? -11.697 4.672 36.928 1.00 47.97 181 TYR A N 1
ATOM 1520 C CA . TYR A 1 181 ? -12.357 4.291 38.181 1.00 47.97 181 TYR A CA 1
ATOM 1521 C C . TYR A 1 181 ? -13.053 2.930 38.059 1.00 47.97 181 TYR A C 1
ATOM 1523 O O . TYR A 1 181 ? -12.860 2.094 38.937 1.00 47.97 181 TYR A O 1
ATOM 1531 N N . THR A 1 182 ? -13.769 2.660 36.962 1.00 45.97 182 THR A N 1
ATOM 1532 C CA . THR A 1 182 ? -14.479 1.381 36.767 1.00 45.97 182 THR A CA 1
ATOM 1533 C C . THR A 1 182 ? -13.542 0.197 36.493 1.00 45.97 182 THR A C 1
ATOM 1535 O O . THR A 1 182 ? -13.776 -0.899 36.994 1.00 45.97 182 THR A O 1
ATOM 1538 N N . MET A 1 183 ? -12.441 0.400 35.755 1.00 44.12 183 MET A N 1
ATOM 1539 C CA . MET A 1 183 ? -11.472 -0.669 35.446 1.00 44.12 183 MET A CA 1
ATOM 1540 C C . MET A 1 183 ? -10.498 -0.973 36.598 1.00 44.12 183 MET A C 1
ATOM 1542 O O . MET A 1 183 ? -10.001 -2.098 36.700 1.00 44.12 183 MET A O 1
ATOM 1546 N N . ASN A 1 184 ? -10.211 -0.000 37.475 1.00 46.78 184 ASN A N 1
ATOM 1547 C CA . ASN A 1 184 ? -9.378 -0.237 38.661 1.00 46.78 184 ASN A CA 1
ATOM 1548 C C . ASN A 1 184 ? -10.138 -0.942 39.787 1.00 46.78 184 ASN A C 1
ATOM 1550 O O . ASN A 1 184 ? -9.513 -1.693 40.533 1.00 46.78 184 ASN A O 1
ATOM 1554 N N . THR A 1 185 ? -11.458 -0.768 39.904 1.00 47.84 185 THR A N 1
ATOM 1555 C CA . THR A 1 185 ? -12.255 -1.522 40.884 1.00 47.84 185 THR A CA 1
ATOM 1556 C C . THR A 1 185 ? -12.358 -3.008 40.541 1.00 47.84 185 THR A C 1
ATOM 1558 O O . THR A 1 185 ? -12.319 -3.831 41.449 1.00 47.84 185 THR A O 1
ATOM 1561 N N . GLU A 1 186 ? -12.400 -3.381 39.257 1.00 48.50 186 GLU A N 1
ATOM 1562 C CA . GLU A 1 186 ? -12.427 -4.799 38.855 1.00 48.50 186 GLU A CA 1
ATOM 1563 C C . GLU A 1 186 ? -11.052 -5.489 38.969 1.00 48.50 186 GLU A C 1
ATOM 1565 O O . GLU A 1 186 ? -10.982 -6.694 39.210 1.00 48.50 186 GLU A O 1
ATOM 1570 N N . ASN A 1 187 ? -9.942 -4.743 38.872 1.00 51.66 187 ASN A N 1
ATOM 1571 C CA . ASN A 1 187 ? -8.582 -5.307 38.885 1.00 51.66 187 ASN A CA 1
ATOM 1572 C C . ASN A 1 187 ? -7.800 -5.138 40.201 1.00 51.66 187 ASN A C 1
ATOM 1574 O O . ASN A 1 187 ? -6.654 -5.584 40.284 1.00 51.66 187 ASN A O 1
ATOM 1578 N N . GLN A 1 188 ? -8.397 -4.562 41.249 1.00 50.56 188 GLN A N 1
ATOM 1579 C CA . GLN A 1 188 ? -7.781 -4.450 42.578 1.00 50.56 188 GLN A CA 1
ATOM 1580 C C . GLN A 1 188 ? -8.597 -5.137 43.681 1.00 50.56 188 GLN A C 1
ATOM 1582 O O . GLN A 1 188 ? -8.667 -4.625 44.793 1.00 50.56 188 GLN A O 1
ATOM 1587 N N . MET A 1 189 ? -9.175 -6.320 43.434 1.00 60.41 189 MET A N 1
ATOM 1588 C CA . MET A 1 189 ? -9.572 -7.150 44.578 1.00 60.41 189 MET A CA 1
ATOM 1589 C C . MET A 1 189 ? -8.322 -7.511 45.378 1.00 60.41 189 MET A C 1
ATOM 1591 O O . MET A 1 189 ? -7.444 -8.233 44.881 1.00 60.41 189 MET A O 1
ATOM 1595 N N . THR A 1 190 ? -8.235 -7.001 46.606 1.00 71.06 190 THR A N 1
ATOM 1596 C CA . THR A 1 190 ? -7.145 -7.343 47.522 1.00 71.06 190 THR A CA 1
ATOM 1597 C C . THR A 1 190 ? -7.162 -8.851 47.789 1.00 71.06 190 THR A C 1
ATOM 1599 O O . THR A 1 190 ? -8.174 -9.531 47.604 1.00 71.06 190 THR A O 1
ATOM 1602 N N . LYS A 1 191 ? -6.026 -9.419 48.205 1.00 76.38 191 LYS A N 1
ATOM 1603 C CA . LYS A 1 191 ? -5.956 -10.845 48.564 1.00 76.38 191 LYS A CA 1
ATOM 1604 C C . LYS A 1 191 ? -7.019 -11.212 49.618 1.00 76.38 191 LYS A C 1
ATOM 1606 O O . LYS A 1 191 ? -7.672 -12.238 49.470 1.00 76.38 191 LYS A O 1
ATOM 1611 N N . GLU A 1 192 ? -7.243 -10.323 50.587 1.00 78.38 192 GLU A N 1
ATOM 1612 C CA . GLU A 1 192 ? -8.275 -10.445 51.627 1.00 78.38 192 GLU A CA 1
ATOM 1613 C C . GLU A 1 192 ? -9.693 -10.519 51.036 1.00 78.38 192 GLU A C 1
ATOM 1615 O O . GLU A 1 192 ? -10.485 -11.363 51.441 1.00 78.38 192 GLU A O 1
ATOM 1620 N N . GLU A 1 193 ? -10.010 -9.695 50.034 1.00 80.81 193 GLU A N 1
ATOM 1621 C CA . GLU A 1 193 ? -11.327 -9.696 49.382 1.00 80.81 193 GLU A CA 1
ATOM 1622 C C . GLU A 1 193 ? -11.607 -10.989 48.618 1.00 80.81 193 GLU A C 1
ATOM 1624 O O . GLU A 1 193 ? -12.704 -11.539 48.708 1.00 80.81 193 GLU A O 1
ATOM 1629 N N . LYS A 1 194 ? -10.608 -11.519 47.904 1.00 84.00 194 LYS A N 1
ATOM 1630 C CA . LYS A 1 194 ? -10.746 -12.798 47.189 1.00 84.00 194 LYS A CA 1
ATOM 1631 C C . LYS A 1 194 ? -10.953 -13.962 48.154 1.00 84.00 194 LYS A C 1
ATOM 1633 O O . LYS A 1 194 ? -11.774 -14.837 47.887 1.00 84.00 194 LYS A O 1
ATOM 1638 N N . GLU A 1 195 ? -10.218 -13.967 49.263 1.00 86.00 195 GLU A N 1
ATOM 1639 C CA . GLU A 1 195 ? -10.339 -14.980 50.314 1.00 86.00 195 GLU A CA 1
ATOM 1640 C C . GLU A 1 195 ? -11.703 -14.893 51.017 1.00 86.00 195 GLU A C 1
ATOM 1642 O O . GLU A 1 195 ? -12.355 -15.918 51.213 1.00 86.00 195 GLU A O 1
ATOM 1647 N N . ALA A 1 196 ? -12.189 -13.681 51.297 1.00 87.94 196 ALA A N 1
ATOM 1648 C CA . ALA A 1 196 ? -13.505 -13.460 51.887 1.00 87.94 196 ALA A CA 1
ATOM 1649 C C . ALA A 1 196 ? -14.654 -13.896 50.962 1.00 87.94 196 ALA A C 1
ATOM 1651 O O . ALA A 1 196 ? -15.578 -14.569 51.416 1.00 87.94 196 ALA A O 1
ATOM 1652 N N . ILE A 1 197 ? -14.590 -13.580 49.663 1.00 87.75 197 ILE A N 1
ATOM 1653 C CA . ILE A 1 197 ? -15.600 -14.015 48.682 1.00 87.75 197 ILE A CA 1
ATOM 1654 C C . ILE A 1 197 ? -15.594 -15.541 48.533 1.00 87.75 197 ILE A C 1
ATOM 1656 O O . ILE A 1 197 ? -16.657 -16.161 48.474 1.00 87.75 197 ILE A O 1
ATOM 1660 N N . ALA A 1 198 ? -14.415 -16.170 48.512 1.00 90.12 198 ALA A N 1
ATOM 1661 C CA . ALA A 1 198 ? -14.310 -17.626 48.481 1.00 90.12 198 ALA A CA 1
ATOM 1662 C C . ALA A 1 198 ? -14.933 -18.269 49.733 1.00 90.12 198 ALA A C 1
ATOM 1664 O O . ALA A 1 198 ? -15.660 -19.257 49.621 1.00 90.12 198 ALA A O 1
ATOM 1665 N N . LEU A 1 199 ? -14.708 -17.679 50.913 1.00 91.69 199 LEU A N 1
ATOM 1666 C CA . LEU A 1 199 ? -15.302 -18.139 52.165 1.00 91.69 199 LEU A CA 1
ATOM 1667 C C . LEU A 1 199 ? -16.830 -17.968 52.167 1.00 91.69 199 LEU A C 1
ATOM 1669 O O . LEU A 1 199 ? -17.541 -18.916 52.492 1.00 91.69 199 LEU A O 1
ATOM 1673 N N . LEU A 1 200 ? -17.343 -16.815 51.725 1.00 92.00 200 LEU A N 1
ATOM 1674 C CA . LEU A 1 200 ? -18.782 -16.553 51.576 1.00 92.00 200 LEU A CA 1
ATOM 1675 C C . LEU A 1 200 ? -19.471 -17.568 50.656 1.00 92.00 200 LEU A C 1
ATOM 1677 O O . LEU A 1 200 ? -20.567 -18.040 50.953 1.00 92.00 200 LEU A O 1
ATOM 1681 N N . ASN A 1 201 ? -18.809 -17.965 49.574 1.00 92.69 201 ASN A N 1
ATOM 1682 C CA . ASN A 1 201 ? -19.350 -18.932 48.622 1.00 92.69 201 ASN A CA 1
ATOM 1683 C C . ASN A 1 201 ? -19.167 -20.395 49.072 1.00 92.69 201 ASN A C 1
ATOM 1685 O O . ASN A 1 201 ? -19.488 -21.315 48.319 1.00 92.69 201 ASN A O 1
ATOM 1689 N N . THR A 1 202 ? -18.661 -20.637 50.287 1.00 94.06 202 THR A N 1
ATOM 1690 C CA . THR A 1 202 ? -18.513 -21.992 50.829 1.00 94.06 202 THR A CA 1
ATOM 1691 C C . THR A 1 202 ? -19.895 -22.597 51.105 1.00 94.06 202 THR A C 1
ATOM 1693 O O . THR A 1 202 ? -20.692 -21.982 51.820 1.00 94.06 202 THR A O 1
ATOM 1696 N N . PRO A 1 203 ? -20.199 -23.799 50.580 1.00 93.81 203 PRO A N 1
ATOM 1697 C CA . PRO A 1 203 ? -21.454 -24.488 50.864 1.00 93.81 203 PRO A CA 1
ATOM 1698 C C . PRO A 1 203 ? -21.642 -24.771 52.358 1.00 93.81 203 PRO A C 1
ATOM 1700 O O . PRO A 1 203 ? -20.691 -25.158 53.039 1.00 93.81 203 PRO A O 1
ATOM 1703 N N . ILE A 1 204 ? -22.877 -24.666 52.853 1.00 91.75 204 ILE A N 1
ATOM 1704 C CA . ILE A 1 204 ? -23.242 -24.935 54.258 1.00 91.75 204 ILE A CA 1
ATOM 1705 C C . ILE A 1 204 ? -22.804 -26.340 54.704 1.00 91.75 204 ILE A C 1
ATOM 1707 O O . ILE A 1 204 ? -22.348 -26.528 55.832 1.00 91.75 204 ILE A O 1
ATOM 1711 N N . GLU A 1 205 ? -22.877 -27.325 53.806 1.00 87.69 205 GLU A N 1
ATOM 1712 C CA . GLU A 1 205 ? -22.440 -28.706 54.052 1.00 87.69 205 GLU A CA 1
ATOM 1713 C C . GLU A 1 205 ? -20.944 -28.811 54.397 1.00 87.69 205 GLU A C 1
ATOM 1715 O O . GLU A 1 205 ? -20.547 -29.676 55.178 1.00 87.69 205 GLU A O 1
ATOM 1720 N N . ASN A 1 206 ? -20.123 -27.888 53.887 1.00 90.25 206 ASN A N 1
ATOM 1721 C CA . ASN A 1 206 ? -18.671 -27.885 54.064 1.00 90.25 206 ASN A CA 1
ATOM 1722 C C . ASN A 1 206 ? -18.210 -27.114 55.312 1.00 90.25 206 ASN A C 1
ATOM 1724 O O . ASN A 1 206 ? -17.030 -27.157 55.653 1.00 90.25 206 ASN A O 1
ATOM 1728 N N . LEU A 1 207 ? -19.117 -26.435 56.025 1.00 87.94 207 LEU A N 1
ATOM 1729 C CA . LEU A 1 207 ? -18.793 -25.670 57.240 1.00 87.94 207 LEU A CA 1
ATOM 1730 C C . LEU A 1 207 ? -18.726 -26.546 58.507 1.00 87.94 207 LEU A C 1
ATOM 1732 O O . LEU A 1 207 ? -18.339 -26.087 59.587 1.00 87.94 207 LEU A O 1
ATOM 1736 N N . GLY A 1 208 ? -19.063 -27.833 58.385 1.00 86.25 208 GLY A N 1
ATOM 1737 C CA . GLY A 1 208 ? -18.988 -28.789 59.490 1.00 86.25 208 GLY A CA 1
ATOM 1738 C C . GLY A 1 208 ? -20.047 -28.558 60.568 1.00 86.25 208 GLY A C 1
ATOM 1739 O O . GLY A 1 208 ? -19.798 -28.842 61.739 1.00 86.25 208 GLY A O 1
ATOM 1740 N N . PHE A 1 209 ? -21.216 -28.028 60.200 1.00 88.94 209 PHE A N 1
ATOM 1741 C CA . PHE A 1 209 ? -22.370 -28.032 61.096 1.00 88.94 209 PHE A CA 1
ATOM 1742 C C . PHE A 1 209 ? -22.893 -29.459 61.313 1.00 88.94 209 PHE A C 1
ATOM 1744 O O . PHE A 1 209 ? -22.613 -30.385 60.552 1.00 88.94 209 PHE A O 1
ATOM 1751 N N . GLU A 1 210 ? -23.693 -29.639 62.364 1.00 87.31 210 GLU A N 1
ATOM 1752 C CA . GLU A 1 210 ? -24.408 -30.892 62.600 1.00 87.31 210 GLU A CA 1
ATOM 1753 C C . GLU A 1 210 ? -25.287 -31.241 61.387 1.00 87.31 210 GLU A C 1
ATOM 1755 O O . GLU A 1 210 ? -25.991 -30.379 60.866 1.00 87.31 210 GLU A O 1
ATOM 1760 N N . VAL A 1 211 ? -25.301 -32.513 60.971 1.00 86.38 211 VAL A N 1
ATOM 1761 C CA . VAL A 1 211 ? -26.003 -32.990 59.759 1.00 86.38 211 VAL A CA 1
ATOM 1762 C C . VAL A 1 211 ? -27.452 -32.495 59.684 1.00 86.38 211 VAL A C 1
ATOM 1764 O O . VAL A 1 211 ? -27.935 -32.100 58.623 1.00 86.38 211 VAL A O 1
ATOM 1767 N N . ARG A 1 212 ? -28.147 -32.469 60.829 1.00 86.00 212 ARG A N 1
ATOM 1768 C CA . ARG A 1 212 ? -29.515 -31.950 60.930 1.00 86.00 212 ARG A CA 1
ATOM 1769 C C . ARG A 1 212 ? -29.596 -30.451 60.627 1.00 86.00 212 ARG A C 1
ATOM 1771 O O . ARG A 1 212 ? -30.516 -30.037 59.934 1.00 86.00 212 ARG A O 1
ATOM 1778 N N . ALA A 1 213 ? -28.667 -29.656 61.152 1.00 87.38 213 ALA A N 1
ATOM 1779 C CA . ALA A 1 213 ? -28.633 -28.213 60.946 1.00 87.38 213 ALA A CA 1
ATOM 1780 C C . ALA A 1 213 ? -28.396 -27.877 59.469 1.00 87.38 213 ALA A C 1
ATOM 1782 O O . ALA A 1 213 ? -29.177 -27.121 58.898 1.00 87.38 213 ALA A O 1
ATOM 1783 N N . SER A 1 214 ? -27.398 -28.505 58.833 1.00 89.69 214 SER A N 1
ATOM 1784 C CA . SER A 1 214 ? -27.121 -28.303 57.404 1.00 89.69 214 SER A CA 1
ATOM 1785 C C . SER A 1 214 ? -28.329 -28.656 56.544 1.00 89.69 214 SER A C 1
ATOM 1787 O O . SER A 1 214 ? -28.741 -27.857 55.712 1.00 89.69 214 SER A O 1
ATOM 1789 N N . ARG A 1 215 ? -28.964 -29.809 56.799 1.00 88.69 215 ARG A N 1
ATOM 1790 C CA . ARG A 1 215 ? -30.145 -30.240 56.044 1.00 88.69 215 ARG A CA 1
ATOM 1791 C C . ARG A 1 215 ? -31.304 -29.249 56.152 1.00 88.69 215 ARG A C 1
ATOM 1793 O O . ARG A 1 215 ? -31.876 -28.889 55.131 1.00 88.69 215 ARG A O 1
ATOM 1800 N N . VAL A 1 216 ? -31.636 -28.801 57.365 1.00 90.06 216 VAL A N 1
ATOM 1801 C CA . VAL A 1 216 ? -32.738 -27.846 57.585 1.00 90.06 216 VAL A CA 1
ATOM 1802 C C . VAL A 1 216 ? -32.446 -26.503 56.909 1.00 90.06 216 VAL A C 1
ATOM 1804 O O . VAL A 1 216 ? -33.340 -25.932 56.291 1.00 90.06 216 VAL A O 1
ATOM 1807 N N . LEU A 1 217 ? -31.204 -26.011 56.975 1.00 90.19 217 LEU A N 1
ATOM 1808 C CA . LEU A 1 217 ? -30.794 -24.785 56.281 1.00 90.19 217 LEU A CA 1
ATOM 1809 C C . LEU A 1 217 ? -30.932 -24.933 54.756 1.00 90.19 217 LEU A C 1
ATOM 1811 O O . LEU A 1 217 ? -31.577 -24.099 54.117 1.00 90.19 217 LEU A O 1
ATOM 1815 N N . CYS A 1 218 ? -30.427 -26.029 54.185 1.00 89.69 218 CYS A N 1
ATOM 1816 C CA . CYS A 1 218 ? -30.525 -26.293 52.750 1.00 89.69 218 CYS A CA 1
ATOM 1817 C C . CYS A 1 218 ? -31.978 -26.467 52.277 1.00 89.69 218 CYS A C 1
ATOM 1819 O O . CYS A 1 218 ? -32.338 -25.957 51.217 1.00 89.69 218 CYS A O 1
ATOM 1821 N N . GLU A 1 219 ? -32.840 -27.122 53.065 1.00 89.31 219 GLU A N 1
ATOM 1822 C CA . GLU A 1 219 ? -34.277 -27.261 52.774 1.00 89.31 219 GLU A CA 1
ATOM 1823 C C . GLU A 1 219 ? -35.011 -25.906 52.740 1.00 89.31 219 GLU A C 1
ATOM 1825 O O . GLU A 1 219 ? -36.033 -25.779 52.067 1.00 89.31 219 GLU A O 1
ATOM 1830 N N . GLN A 1 220 ? -34.488 -24.879 53.420 1.00 87.00 220 GLN A N 1
ATOM 1831 C CA . GLN A 1 220 ? -34.999 -23.502 53.367 1.00 87.00 220 GLN A CA 1
ATOM 1832 C C . GLN A 1 220 ? -34.335 -22.632 52.289 1.00 87.00 220 GLN A C 1
ATOM 1834 O O . GLN A 1 220 ? -34.590 -21.430 52.233 1.00 87.00 220 GLN A O 1
ATOM 1839 N N . GLY A 1 221 ? -33.493 -23.217 51.433 1.00 87.56 221 GLY A N 1
ATOM 1840 C CA . GLY A 1 221 ? -32.798 -22.497 50.366 1.00 87.56 221 GLY A CA 1
ATOM 1841 C C . GLY A 1 221 ? -31.529 -21.766 50.809 1.00 87.56 221 GLY A C 1
ATOM 1842 O O . GLY A 1 221 ? -30.990 -20.994 50.028 1.00 87.56 221 GLY A O 1
ATOM 1843 N N . ILE A 1 222 ? -31.033 -22.013 52.026 1.00 92.19 222 ILE A N 1
ATOM 1844 C CA . ILE A 1 222 ? -29.762 -21.468 52.520 1.00 92.19 222 ILE A CA 1
ATOM 1845 C C . ILE A 1 222 ? -28.663 -22.468 52.144 1.00 92.19 222 ILE A C 1
ATOM 1847 O O . ILE A 1 222 ? -28.490 -23.489 52.814 1.00 92.19 222 ILE A O 1
ATOM 1851 N N . GLN A 1 223 ? -27.967 -22.228 51.030 1.00 92.06 223 GLN A N 1
ATOM 1852 C CA . GLN A 1 223 ? -27.029 -23.193 50.441 1.00 92.06 223 GLN A CA 1
ATOM 1853 C C . GLN A 1 223 ? -25.566 -22.862 50.738 1.00 92.06 223 GLN A C 1
ATOM 1855 O O . GLN A 1 223 ? -24.740 -23.769 50.851 1.00 92.06 223 GLN A O 1
ATOM 1860 N N . THR A 1 224 ? -25.246 -21.583 50.907 1.00 95.06 224 THR A N 1
ATOM 1861 C CA . THR A 1 224 ? -23.891 -21.069 51.132 1.00 95.06 224 THR A CA 1
ATOM 1862 C C . THR A 1 224 ? -23.787 -20.269 52.429 1.00 95.06 224 THR A C 1
ATOM 1864 O O . THR A 1 224 ? -24.796 -19.863 53.013 1.00 95.06 224 THR A O 1
ATOM 1867 N N . LEU A 1 225 ? -22.555 -20.019 52.889 1.00 93.88 225 LEU A N 1
ATOM 1868 C CA . LEU A 1 225 ? -22.306 -19.105 54.006 1.00 93.88 225 LEU A CA 1
ATOM 1869 C C . LEU A 1 225 ? -22.887 -17.709 53.727 1.00 93.88 225 LEU A C 1
ATOM 1871 O O . LEU A 1 225 ? -23.426 -17.089 54.642 1.00 93.88 225 LEU A O 1
ATOM 1875 N N . ARG A 1 226 ? -22.823 -17.242 52.474 1.00 94.25 226 ARG A N 1
ATOM 1876 C CA . ARG A 1 226 ? -23.414 -15.975 52.028 1.00 94.25 226 ARG A CA 1
ATOM 1877 C C . ARG A 1 226 ? -24.909 -15.925 52.320 1.00 94.25 226 ARG A C 1
ATOM 1879 O O . ARG A 1 226 ? -25.341 -15.007 53.005 1.00 94.25 226 ARG A O 1
ATOM 1886 N N . ASP A 1 227 ? -25.666 -16.937 51.905 1.00 92.25 227 ASP A N 1
ATOM 1887 C CA . ASP A 1 227 ? -27.123 -16.980 52.112 1.00 92.25 227 ASP A CA 1
ATOM 1888 C C . ASP A 1 227 ? -27.489 -16.920 53.604 1.00 92.25 227 ASP A C 1
ATOM 1890 O O . ASP A 1 227 ? -28.457 -16.268 54.009 1.00 92.25 227 ASP A O 1
ATOM 1894 N N . LEU A 1 228 ? -26.699 -17.601 54.442 1.00 92.06 228 LEU A N 1
ATOM 1895 C CA . LEU A 1 228 ? -26.894 -17.603 55.889 1.00 92.06 228 LEU A CA 1
ATOM 1896 C C . LEU A 1 228 ? -26.622 -16.216 56.478 1.00 92.06 228 LEU A C 1
ATOM 1898 O O . LEU A 1 228 ? -27.441 -15.717 57.250 1.00 92.06 228 LEU A O 1
ATOM 1902 N N . LEU A 1 229 ? -25.500 -15.597 56.101 1.00 91.50 229 LEU A N 1
ATOM 1903 C CA . LEU A 1 229 ? -25.109 -14.279 56.591 1.00 91.50 229 LEU A CA 1
ATOM 1904 C C . LEU A 1 229 ? -26.013 -13.161 56.063 1.00 91.50 229 LEU A C 1
ATOM 1906 O O . LEU A 1 229 ? -26.277 -12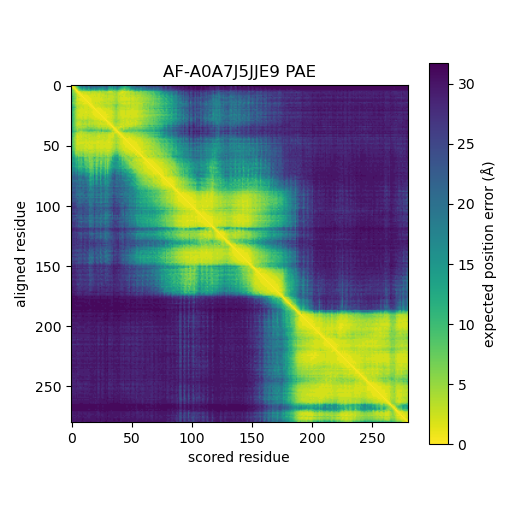.223 56.802 1.00 91.50 229 LEU A O 1
ATOM 1910 N N . GLU A 1 230 ? -26.547 -13.249 54.846 1.00 91.31 230 GLU A N 1
ATOM 1911 C CA . GLU A 1 230 ? -27.539 -12.291 54.334 1.00 91.31 230 GLU A CA 1
ATOM 1912 C C . GLU A 1 230 ? -28.843 -12.345 55.137 1.00 91.31 230 GLU A C 1
ATOM 1914 O O . GLU A 1 230 ? -29.423 -11.311 55.492 1.00 91.31 230 GLU A O 1
ATOM 1919 N N . LEU A 1 231 ? -29.302 -13.556 55.469 1.00 89.69 231 LEU A N 1
ATOM 1920 C CA . LEU A 1 231 ? -30.496 -13.747 56.284 1.00 89.69 231 LEU A CA 1
ATOM 1921 C C . LEU A 1 231 ? -30.313 -13.145 57.683 1.00 89.69 231 LEU A C 1
ATOM 1923 O O . LEU A 1 231 ? -31.211 -12.455 58.182 1.00 89.69 231 LEU A O 1
ATOM 1927 N N . THR A 1 232 ? -29.171 -13.404 58.320 1.00 88.81 232 THR A N 1
ATOM 1928 C CA . THR A 1 232 ? -28.885 -12.912 59.673 1.00 88.81 232 THR A CA 1
ATOM 1929 C C . THR A 1 232 ? -28.538 -11.429 59.680 1.00 88.81 232 THR A C 1
ATOM 1931 O O . THR A 1 232 ? -28.950 -10.735 60.603 1.00 88.81 232 THR A O 1
ATOM 1934 N N . TYR A 1 233 ? -27.900 -10.902 58.634 1.00 87.81 233 TYR A N 1
ATOM 1935 C CA . TYR A 1 233 ? -27.654 -9.469 58.470 1.00 87.81 233 TYR A CA 1
ATOM 1936 C C . TYR A 1 233 ? -28.968 -8.680 58.386 1.00 87.81 233 TYR A C 1
ATOM 1938 O O . TYR A 1 233 ? -29.126 -7.643 59.026 1.00 87.81 233 TYR A O 1
ATOM 1946 N N . LYS A 1 234 ? -29.958 -9.198 57.648 1.00 87.19 234 LYS A N 1
ATOM 1947 C CA . LYS A 1 234 ? -31.240 -8.510 57.441 1.00 87.19 234 LYS A CA 1
ATOM 1948 C C . LYS A 1 234 ? -32.220 -8.641 58.608 1.00 87.19 234 LYS A C 1
ATOM 1950 O O . LYS A 1 234 ? -33.024 -7.737 58.835 1.00 87.19 234 LYS A O 1
ATOM 1955 N N . TYR A 1 235 ? -32.216 -9.775 59.311 1.00 87.00 235 TYR A N 1
ATOM 1956 C CA . TYR A 1 235 ? -33.255 -10.104 60.300 1.00 87.00 235 TYR A CA 1
ATOM 1957 C C . TYR A 1 235 ? -32.725 -10.489 61.690 1.00 87.00 235 TYR A C 1
ATOM 1959 O O . TYR A 1 235 ? -33.529 -10.765 62.585 1.00 87.00 235 TYR A O 1
ATOM 1967 N N . GLY A 1 236 ? -31.405 -10.511 61.876 1.00 86.38 236 GLY A N 1
ATOM 1968 C CA . GLY A 1 236 ? -30.726 -10.959 63.091 1.00 86.38 236 GLY A CA 1
ATOM 1969 C C . GLY A 1 236 ? -30.673 -12.483 63.241 1.00 86.38 236 GLY A C 1
ATOM 1970 O O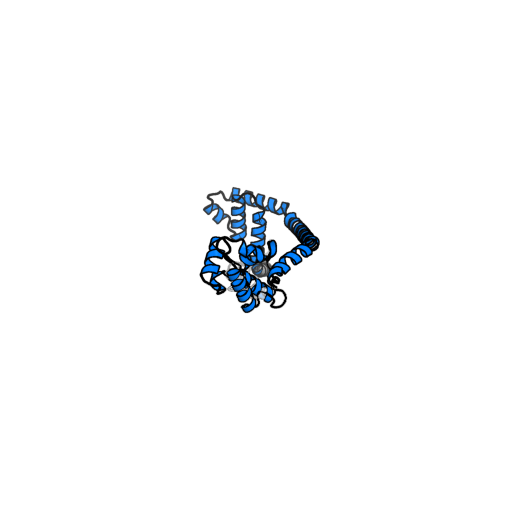 . GLY A 1 236 ? -31.488 -13.219 62.676 1.00 86.38 236 GLY A O 1
ATOM 1971 N N . TRP A 1 237 ? -29.753 -12.973 64.076 1.00 87.19 237 TRP A N 1
ATOM 1972 C CA . TRP A 1 237 ? -29.570 -14.408 64.351 1.00 87.19 237 TRP A CA 1
ATOM 1973 C C . TRP A 1 237 ? -30.811 -15.076 64.953 1.00 87.19 237 TRP A C 1
ATOM 1975 O O . TRP A 1 237 ? -31.130 -16.219 64.622 1.00 87.19 237 TRP A O 1
ATOM 1985 N N . ASN A 1 238 ? -31.610 -14.330 65.721 1.00 85.44 238 ASN A N 1
ATOM 1986 C CA . ASN A 1 238 ? -32.895 -14.792 66.258 1.00 85.44 238 ASN A CA 1
ATOM 1987 C C . ASN A 1 238 ? -33.881 -15.255 65.173 1.00 85.44 238 ASN A C 1
ATOM 1989 O O . ASN A 1 238 ? -34.794 -16.035 65.463 1.00 85.44 238 ASN A O 1
ATOM 1993 N N . ARG A 1 239 ? -33.716 -14.813 63.916 1.00 87.25 239 ARG A N 1
ATOM 1994 C CA . ARG A 1 239 ? -34.527 -15.281 62.786 1.00 87.25 239 ARG A CA 1
ATOM 1995 C C . ARG A 1 239 ? -34.377 -16.781 62.546 1.00 87.25 239 ARG A C 1
ATOM 1997 O O . ARG A 1 239 ? -35.352 -17.399 62.125 1.00 87.25 239 ARG A O 1
ATOM 2004 N N . LEU A 1 240 ? -33.222 -17.362 62.864 1.00 85.81 240 LEU A N 1
ATOM 2005 C CA . LEU A 1 240 ? -32.964 -18.788 62.691 1.00 85.81 240 LEU A CA 1
ATOM 2006 C C . LEU A 1 240 ? -33.923 -19.645 63.531 1.00 85.81 240 LEU A C 1
ATOM 2008 O O . LEU A 1 240 ? -34.474 -20.605 63.011 1.00 85.81 240 LEU A O 1
ATOM 2012 N N . THR A 1 241 ? -34.260 -19.247 64.762 1.00 86.38 241 THR A N 1
ATOM 2013 C CA . THR A 1 241 ? -35.249 -19.97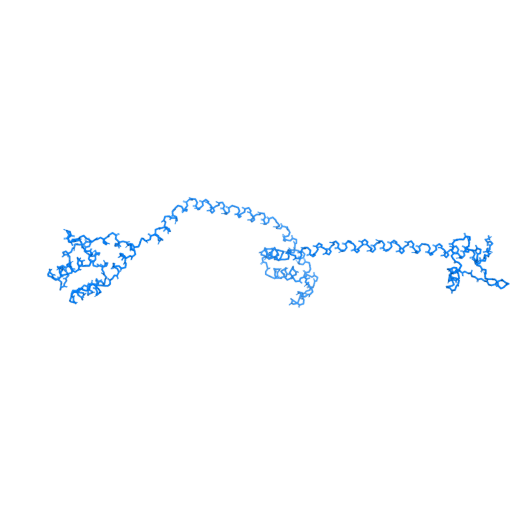7 65.598 1.00 86.38 241 THR A CA 1
ATOM 2014 C C . THR A 1 241 ? -36.671 -19.990 65.041 1.00 86.38 241 THR A C 1
ATOM 2016 O O . THR A 1 241 ? -37.516 -20.758 65.496 1.00 86.38 241 THR A O 1
ATOM 2019 N N . LYS A 1 242 ? -36.964 -19.110 64.077 1.00 86.25 242 LYS A N 1
ATOM 2020 C CA . LYS A 1 242 ? -38.268 -19.035 63.408 1.00 86.25 242 LYS A CA 1
ATOM 2021 C C . LYS A 1 242 ? -38.325 -19.933 62.173 1.00 86.25 242 LYS A C 1
ATOM 2023 O O . LYS A 1 242 ? -39.397 -20.067 61.585 1.00 86.25 242 LYS A O 1
ATOM 2028 N N . ILE A 1 243 ? -37.196 -20.521 61.769 1.00 86.25 243 ILE A N 1
ATOM 2029 C CA . ILE A 1 243 ? -37.153 -21.550 60.737 1.00 86.25 243 ILE A CA 1
ATOM 2030 C C . ILE A 1 243 ? -37.754 -22.827 61.318 1.00 86.25 243 ILE A C 1
ATOM 2032 O O . ILE A 1 243 ? -37.411 -23.269 62.415 1.00 86.25 243 ILE A O 1
ATOM 2036 N N . ARG A 1 244 ? -38.672 -23.426 60.560 1.00 79.31 244 ARG A N 1
ATOM 2037 C CA . ARG A 1 244 ? -39.286 -24.698 60.923 1.00 79.31 244 ARG A CA 1
ATOM 2038 C C . ARG A 1 244 ? -38.187 -25.748 61.134 1.00 79.31 244 ARG A C 1
ATOM 2040 O O . ARG A 1 244 ? -37.288 -25.875 60.315 1.00 79.31 244 ARG A O 1
ATOM 2047 N N . ASP A 1 245 ? -38.279 -26.484 62.238 1.00 82.94 245 ASP A N 1
ATOM 2048 C CA . ASP A 1 245 ? -37.345 -27.548 62.629 1.00 82.94 245 ASP A CA 1
ATOM 2049 C C . ASP A 1 245 ? -35.938 -27.091 63.088 1.00 82.94 245 ASP A C 1
ATOM 2051 O O . ASP A 1 245 ? -35.087 -27.947 63.363 1.00 82.94 245 ASP A O 1
ATOM 2055 N N . LEU A 1 246 ? -35.724 -25.778 63.290 1.00 85.88 246 LEU A N 1
ATOM 2056 C CA . LEU A 1 246 ? -34.496 -25.200 63.851 1.00 85.88 246 LEU A CA 1
ATOM 2057 C C . LEU A 1 246 ? -34.755 -24.511 65.208 1.00 85.88 246 LEU A C 1
ATOM 2059 O O . LEU A 1 246 ? -35.414 -23.480 65.293 1.00 85.88 246 LEU A O 1
ATOM 2063 N N . GLY A 1 247 ? -34.246 -25.100 66.295 1.00 85.94 247 GLY A N 1
ATOM 2064 C CA . GLY A 1 247 ? -34.419 -24.582 67.661 1.00 85.94 247 GLY A CA 1
ATOM 2065 C C . GLY A 1 247 ? -33.244 -23.732 68.157 1.00 85.94 247 GLY A C 1
ATOM 2066 O O . GLY A 1 247 ? -32.179 -23.707 67.540 1.00 85.94 247 GLY A O 1
ATOM 2067 N N . SER A 1 248 ? -33.400 -23.103 69.328 1.00 85.00 248 SER A N 1
ATOM 2068 C CA . SER A 1 248 ? -32.355 -22.282 69.973 1.00 85.00 248 SER A CA 1
ATOM 2069 C C . SER A 1 248 ? -31.054 -23.052 70.224 1.00 85.00 248 SER A C 1
ATOM 2071 O O . SER A 1 248 ? -29.965 -22.535 70.004 1.00 85.00 248 SER A O 1
ATOM 2073 N N . THR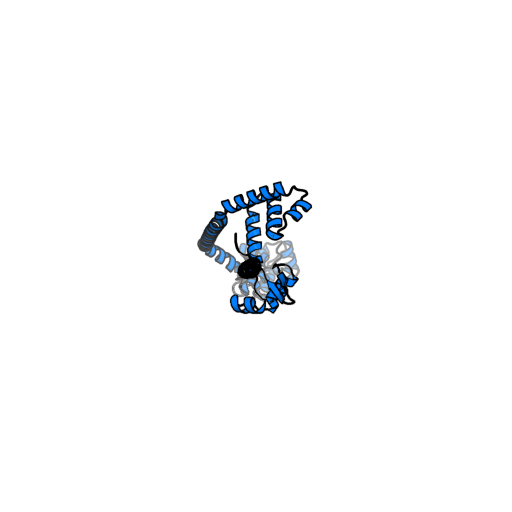 A 1 249 ? -31.136 -24.331 70.599 1.00 85.94 249 THR A N 1
ATOM 2074 C CA . THR A 1 249 ? -29.948 -25.183 70.768 1.00 85.94 249 THR A CA 1
ATOM 2075 C C . THR A 1 249 ? -29.181 -25.375 69.458 1.00 85.94 249 THR A C 1
ATOM 2077 O O . THR A 1 249 ? -27.952 -25.394 69.462 1.00 85.94 249 THR A O 1
ATOM 2080 N N . THR A 1 250 ? -29.888 -25.515 68.334 1.00 87.00 250 THR A N 1
ATOM 2081 C CA . THR A 1 250 ? -29.277 -25.672 67.008 1.00 87.00 250 THR A CA 1
ATOM 2082 C C . THR A 1 250 ? -28.665 -24.358 66.533 1.00 87.00 250 THR A C 1
ATOM 2084 O O . THR A 1 250 ? -27.542 -24.369 66.041 1.00 87.00 250 THR A O 1
ATOM 2087 N N . GLN A 1 251 ? -29.348 -23.231 66.754 1.00 89.12 251 GLN A N 1
ATOM 2088 C CA . GLN A 1 251 ? -28.800 -21.897 66.497 1.00 89.12 251 GLN A CA 1
ATOM 2089 C C . GLN A 1 251 ? -27.479 -21.682 67.251 1.00 89.12 251 GLN A C 1
ATOM 2091 O O . GLN A 1 251 ? -26.478 -21.349 66.626 1.00 89.12 251 GLN A O 1
ATOM 2096 N N . ASN A 1 252 ? -27.442 -21.946 68.561 1.00 88.19 252 ASN A N 1
ATOM 2097 C CA . ASN A 1 252 ? -26.233 -21.744 69.366 1.00 88.19 252 ASN A CA 1
ATOM 2098 C C . ASN A 1 252 ? -25.064 -22.615 68.885 1.00 88.19 252 ASN A C 1
ATOM 2100 O O . ASN A 1 252 ? -23.915 -22.187 68.914 1.00 88.19 252 ASN A O 1
ATOM 2104 N N . ARG A 1 253 ? -25.340 -23.837 68.406 1.00 88.56 253 ARG A N 1
ATOM 2105 C CA . ARG A 1 253 ? -24.315 -24.708 67.808 1.00 88.56 253 ARG A CA 1
ATOM 2106 C C . ARG A 1 2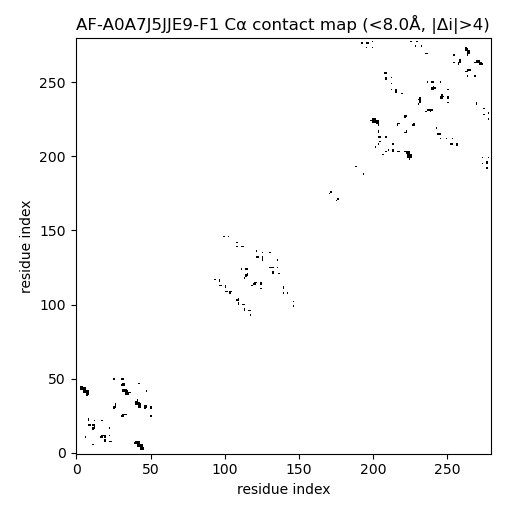53 ? -23.779 -24.153 66.488 1.00 88.56 253 ARG A C 1
ATOM 2108 O O . ARG A 1 253 ? -22.580 -24.253 66.254 1.00 88.56 253 ARG A O 1
ATOM 2115 N N . ILE A 1 254 ? -24.641 -23.572 65.650 1.00 89.69 254 ILE A N 1
ATOM 2116 C CA . ILE A 1 254 ? -24.232 -22.907 64.403 1.00 89.69 254 ILE A CA 1
ATOM 2117 C C . ILE A 1 254 ? -23.350 -21.697 64.725 1.00 89.69 254 ILE A C 1
ATOM 2119 O O . ILE A 1 254 ? -22.255 -21.593 64.183 1.00 89.69 254 ILE A O 1
ATOM 2123 N N . MET A 1 255 ? -23.785 -20.828 65.642 1.00 89.44 255 MET A N 1
ATOM 2124 C CA . MET A 1 255 ? -23.028 -19.633 66.034 1.00 89.44 255 MET A CA 1
ATOM 2125 C C . MET A 1 255 ? -21.670 -19.998 66.635 1.00 89.44 255 MET A C 1
ATOM 2127 O O . MET A 1 255 ? -20.646 -19.509 66.167 1.00 89.44 255 MET A O 1
ATOM 2131 N N . LYS A 1 256 ? -21.635 -20.961 67.565 1.00 88.44 256 LYS A N 1
ATOM 2132 C CA . LYS A 1 256 ? -20.382 -21.470 68.134 1.00 88.44 256 LYS A CA 1
ATOM 2133 C C . LYS A 1 256 ? -19.443 -22.022 67.062 1.00 88.44 256 LYS A C 1
ATOM 2135 O O . LYS A 1 256 ? -18.242 -21.783 67.100 1.00 88.44 256 LYS A O 1
ATOM 2140 N N . ARG A 1 257 ? -19.977 -22.754 66.081 1.00 89.69 257 ARG A N 1
ATOM 2141 C CA . ARG A 1 257 ? -19.162 -23.282 64.985 1.00 89.69 257 ARG A CA 1
ATOM 2142 C C . ARG A 1 257 ? -18.599 -22.167 64.101 1.00 89.69 257 ARG A C 1
ATOM 2144 O O . ARG A 1 257 ? -17.471 -22.275 63.637 1.00 89.69 257 ARG A O 1
ATOM 2151 N N . LEU A 1 258 ? -19.359 -21.101 63.872 1.00 89.56 258 LEU A N 1
ATOM 2152 C CA . LEU A 1 258 ? -18.883 -19.935 63.129 1.00 89.56 258 LEU A CA 1
ATOM 2153 C C . LEU A 1 258 ? -17.811 -19.149 63.902 1.00 89.56 258 LEU A C 1
ATOM 2155 O O . LEU A 1 258 ? -16.874 -18.664 63.274 1.00 89.56 258 LEU A O 1
ATOM 2159 N N . GLN A 1 259 ? -17.889 -19.088 65.234 1.00 88.62 259 GLN A N 1
ATOM 2160 C CA . GLN A 1 259 ? -16.816 -18.556 66.089 1.00 88.62 259 GLN A CA 1
ATOM 2161 C C . GLN A 1 259 ? -15.542 -19.410 65.989 1.00 88.62 259 GLN A C 1
ATOM 2163 O O . GLN A 1 259 ? -14.465 -18.883 65.740 1.00 88.62 259 GLN A O 1
ATOM 2168 N N . GLU A 1 260 ? -15.656 -20.744 66.042 1.00 89.06 260 GLU A N 1
ATOM 2169 C CA . GLU A 1 260 ? -14.512 -21.658 65.840 1.00 89.06 260 GLU A CA 1
ATOM 2170 C C . GLU A 1 260 ? -13.833 -21.485 64.467 1.00 89.06 260 GLU A C 1
ATOM 2172 O O . GLU A 1 260 ? -12.644 -21.767 64.315 1.00 89.06 260 GLU A O 1
ATOM 2177 N N . LEU A 1 261 ? -14.586 -21.039 63.457 1.00 87.19 261 LEU A N 1
ATOM 2178 C CA . LEU A 1 261 ? -14.085 -20.725 62.117 1.00 87.19 261 LEU A CA 1
ATOM 2179 C C . LEU A 1 261 ? -13.567 -19.279 61.988 1.00 87.19 261 LEU A C 1
ATOM 2181 O O . LEU A 1 261 ? -13.185 -18.875 60.890 1.00 87.19 261 LEU A O 1
ATOM 2185 N N . ASN A 1 262 ? -13.541 -18.511 63.082 1.00 85.94 262 ASN A N 1
ATOM 2186 C CA . ASN A 1 262 ? -13.218 -17.082 63.136 1.00 85.94 262 ASN A CA 1
ATOM 2187 C C . ASN A 1 262 ? -14.094 -16.218 62.210 1.00 85.94 262 ASN A C 1
ATOM 2189 O O . ASN A 1 262 ? -13.631 -15.214 61.675 1.00 85.94 262 ASN A O 1
ATOM 2193 N N . ILE A 1 263 ? -15.345 -16.624 61.965 1.00 87.62 263 ILE A N 1
ATOM 2194 C CA . ILE A 1 263 ? -16.306 -15.893 61.117 1.00 87.62 263 ILE A CA 1
ATOM 2195 C C . ILE A 1 263 ? -17.118 -14.886 61.940 1.00 87.62 263 ILE A C 1
ATOM 2197 O O . ILE A 1 263 ? -17.472 -13.821 61.423 1.00 87.62 263 ILE A O 1
ATOM 2201 N N . LEU A 1 264 ? -17.413 -15.228 63.194 1.00 86.69 264 LEU A N 1
ATOM 2202 C CA . LEU A 1 264 ? -18.064 -14.365 64.181 1.00 86.69 264 LEU A CA 1
ATOM 2203 C C . LEU A 1 264 ? -17.054 -13.964 65.254 1.00 86.69 264 LEU A C 1
ATOM 2205 O O . LEU A 1 264 ? -16.183 -14.764 65.592 1.00 86.69 264 LEU A O 1
ATOM 2209 N N . ASP A 1 265 ? -17.180 -12.740 65.763 1.00 77.69 265 ASP A N 1
ATOM 2210 C CA . ASP A 1 265 ? -16.385 -12.267 66.896 1.00 77.69 265 ASP A CA 1
ATOM 2211 C C . ASP A 1 265 ? -16.837 -12.968 68.194 1.00 77.69 265 ASP A C 1
ATOM 2213 O O . ASP A 1 265 ? -18.022 -13.247 68.400 1.00 77.69 265 ASP A O 1
ATOM 2217 N N . ASP A 1 266 ? -15.880 -13.261 69.074 1.00 64.75 266 ASP A N 1
ATOM 2218 C CA . ASP A 1 266 ? -16.125 -13.843 70.398 1.00 64.75 266 ASP A CA 1
ATOM 2219 C C . ASP A 1 266 ? -16.724 -12.816 71.378 1.00 64.75 266 ASP A C 1
ATOM 2221 O O . ASP A 1 266 ? -17.281 -13.193 72.410 1.00 64.75 266 ASP A O 1
ATOM 2225 N N . THR A 1 267 ? -16.589 -11.518 71.082 1.00 62.62 267 THR A N 1
ATOM 2226 C CA . THR A 1 267 ? -17.019 -10.415 71.957 1.00 62.62 267 THR A CA 1
ATOM 2227 C C . THR A 1 267 ? -18.406 -9.866 71.625 1.00 62.62 267 THR A C 1
ATOM 2229 O O . THR A 1 267 ? -19.148 -9.529 72.546 1.00 62.62 267 THR A O 1
ATOM 2232 N N . ASP A 1 268 ? -18.777 -9.853 70.342 1.00 62.19 268 ASP A N 1
ATOM 2233 C CA . ASP A 1 268 ? -20.097 -9.473 69.832 1.00 62.19 268 ASP A CA 1
ATOM 2234 C C . ASP A 1 268 ? -20.615 -10.592 68.909 1.00 62.19 268 ASP A C 1
ATOM 2236 O O . ASP A 1 268 ? -20.351 -10.597 67.704 1.00 62.19 268 ASP A O 1
ATOM 2240 N N . GLU A 1 269 ? -21.377 -11.541 69.475 1.00 62.75 269 GLU A N 1
ATOM 2241 C CA . GLU A 1 269 ? -21.850 -12.779 68.814 1.00 62.75 269 GLU A CA 1
ATOM 2242 C C . GLU A 1 269 ? -22.656 -12.548 67.513 1.00 62.75 269 GLU A C 1
ATOM 2244 O O . GLU A 1 269 ? -22.921 -13.487 66.760 1.00 62.75 269 GLU A O 1
ATOM 2249 N N . ASP A 1 270 ? -23.024 -11.301 67.216 1.00 64.19 270 ASP A N 1
ATOM 2250 C CA . ASP A 1 270 ? -23.853 -10.920 66.078 1.00 64.19 270 ASP A CA 1
ATOM 2251 C C . ASP A 1 270 ? -23.073 -10.315 64.892 1.00 64.19 270 ASP A C 1
ATOM 2253 O O . ASP A 1 270 ? -23.646 -10.176 63.802 1.00 64.19 270 ASP A O 1
ATOM 2257 N N . VAL A 1 271 ? -21.785 -9.975 65.054 1.00 73.75 271 VAL A N 1
ATOM 2258 C CA . VAL A 1 271 ? -21.011 -9.210 64.059 1.00 73.75 271 VAL A CA 1
ATOM 2259 C C . VAL A 1 271 ? -19.999 -10.098 63.330 1.00 73.75 271 VAL A C 1
ATOM 2261 O O . VAL A 1 271 ? -19.023 -10.572 63.903 1.00 73.75 271 VAL A O 1
ATOM 2264 N N . SER A 1 272 ? -20.209 -10.295 62.022 1.00 84.38 272 SER A N 1
ATOM 2265 C CA . SER A 1 272 ? -19.234 -10.945 61.142 1.00 84.38 272 SER A CA 1
ATOM 2266 C C . SER A 1 272 ? -18.433 -9.910 60.361 1.00 84.38 272 SER A C 1
ATOM 2268 O O . SER A 1 272 ? -19.003 -9.022 59.721 1.00 84.38 272 SER A O 1
ATOM 2270 N N . TYR A 1 273 ? -17.109 -10.075 60.309 1.00 85.25 273 TYR A N 1
ATOM 2271 C CA . TYR A 1 273 ? -16.256 -9.252 59.445 1.00 85.25 273 TYR A CA 1
ATOM 2272 C C . TYR A 1 273 ? -16.586 -9.427 57.955 1.00 85.25 273 TYR A C 1
ATOM 2274 O O . TYR A 1 273 ? -16.209 -8.574 57.156 1.00 85.25 273 TYR A O 1
ATOM 2282 N N . LEU A 1 274 ? -17.285 -10.505 57.572 1.00 88.06 274 LEU A N 1
ATOM 2283 C CA . LEU A 1 274 ? -17.691 -10.774 56.193 1.00 88.06 274 LEU A CA 1
ATOM 2284 C C . LEU A 1 274 ? -18.879 -9.924 55.735 1.00 88.06 274 LEU A C 1
ATOM 2286 O O . LEU A 1 274 ? -19.115 -9.829 54.532 1.00 88.06 274 LEU A O 1
ATOM 2290 N N . TYR A 1 275 ? -19.592 -9.253 56.647 1.00 87.50 275 TYR A N 1
ATOM 2291 C CA . TYR A 1 275 ? -20.714 -8.386 56.277 1.00 87.50 275 TYR A CA 1
ATOM 2292 C C . TYR A 1 275 ? -20.307 -7.265 55.313 1.00 87.50 275 TYR A C 1
ATOM 2294 O O . TYR A 1 275 ? -21.088 -6.904 54.439 1.00 87.50 275 TYR A O 1
ATOM 2302 N N . LYS A 1 276 ? -19.057 -6.779 55.384 1.00 84.06 276 LYS A N 1
ATOM 2303 C CA . LYS A 1 276 ? -18.515 -5.778 54.442 1.00 84.06 276 LYS A CA 1
ATOM 2304 C C . LYS A 1 276 ? -18.367 -6.287 52.997 1.00 84.06 276 LYS A C 1
ATOM 2306 O O . LYS A 1 276 ? -18.074 -5.493 52.107 1.00 84.06 276 LYS A O 1
ATOM 2311 N N . TYR A 1 277 ? -18.530 -7.591 52.768 1.00 86.19 277 TYR A N 1
ATOM 2312 C CA . TYR A 1 277 ? -18.332 -8.253 51.477 1.00 86.19 277 TYR A CA 1
ATOM 2313 C C . TYR A 1 277 ? -19.601 -8.909 50.916 1.00 86.19 277 TYR A C 1
ATOM 2315 O O . TYR A 1 277 ? -19.523 -9.531 49.863 1.00 86.19 277 TYR A O 1
ATOM 2323 N N . LEU A 1 278 ? -20.760 -8.771 51.571 1.00 85.00 278 LEU A N 1
ATOM 2324 C CA . LEU A 1 278 ? -22.013 -9.361 51.078 1.00 85.00 278 LEU A CA 1
ATOM 2325 C C . LEU A 1 278 ? -22.493 -8.742 49.754 1.00 85.00 278 LEU A C 1
ATOM 2327 O O . LEU A 1 278 ? -23.063 -9.451 48.933 1.00 85.00 278 LEU A O 1
ATOM 2331 N N . ASP A 1 279 ? -22.199 -7.461 49.512 1.00 75.88 279 ASP A N 1
ATOM 2332 C CA . ASP A 1 279 ? -22.563 -6.758 48.270 1.00 75.88 279 ASP A CA 1
ATOM 2333 C C . ASP A 1 279 ? -21.530 -6.935 47.131 1.00 75.88 279 ASP A C 1
ATOM 2335 O O . ASP A 1 279 ? -21.699 -6.359 46.054 1.00 75.88 279 ASP A O 1
ATOM 2339 N N . LYS A 1 280 ? -20.444 -7.690 47.369 1.00 66.88 280 LYS A N 1
ATOM 2340 C CA . LYS A 1 280 ? -19.393 -8.009 46.384 1.00 66.88 280 LYS A CA 1
ATOM 2341 C C . LYS A 1 280 ? -19.537 -9.428 45.842 1.00 66.88 280 LYS A C 1
ATOM 2343 O O . LYS A 1 280 ? -19.294 -9.601 44.631 1.00 66.88 280 LYS A O 1
#

Mean predicted aligned error: 19.41 Å

Solvent-accessible surface area (backbone atoms only — not comparable to full-atom values): 15795 Å² total; per-residue (Å²): 133,85,77,87,51,71,37,44,52,68,58,46,18,65,74,70,73,41,56,53,68,57,54,51,49,34,43,76,67,64,59,25,57,66,47,77,55,96,91,38,63,29,28,37,48,69,38,44,51,54,40,53,52,51,55,51,52,50,54,51,51,52,53,53,51,48,56,50,48,54,50,52,50,51,54,49,50,54,52,50,51,52,54,58,64,48,53,79,45,43,68,59,53,53,49,53,51,52,58,58,39,70,73,44,83,52,65,68,62,26,52,52,49,51,47,39,77,74,70,69,41,65,70,59,52,24,64,76,68,76,48,62,64,68,65,50,51,53,51,49,52,50,50,52,50,55,53,59,74,48,60,61,50,64,57,52,51,51,54,49,51,52,50,50,53,51,50,49,52,50,47,45,65,74,45,40,61,61,51,50,56,59,54,48,64,75,74,58,69,47,74,67,53,54,53,49,52,53,54,32,66,33,43,38,77,77,71,70,56,57,70,67,57,36,50,51,39,42,77,73,70,32,52,25,43,42,49,49,50,52,52,30,72,76,62,36,70,74,49,52,51,71,41,83,97,36,46,66,72,54,50,53,52,49,52,51,51,34,36,77,67,68,48,27,42,92,86,47,82,86,49,42,81,60,66,86,49,72,94,109

Sequence (280 aa):
MTTKQWIGIEEAAKKYQVSSRRINTWCKKQEITCSEIDHYLMLDEDSLLRCIERHTQLSLTEKELEKRKERLIKESEEEIFLLQSMKELAPVMRQIIKELAGMIQNDNRRRMFLFIALEGSFKEYCKQSCQNTYNMQDEFQRLIREIKNRTGFLKTYKDEMIHLKAALRLYEMYYGKDCLYTMNTENQMTKEEKEAIALLNTPIENLGFEVRASRVLCEQGIQTLRDLLELTYKYGWNRLTKIRDLGSTTQNRIMKRLQELNILDDTDEDVSYLYKYLDK